Protein AF-A0A9W8H478-F1 (afdb_monomer_lite)

pLDDT: mean 77.83, std 18.6, range [33.44, 98.5]

InterPro domains:
  IPR019258 Mediator complex, subunit Med4 [PF10018] (52-197)
  IPR019258 Mediator complex, subunit Med4 [PTHR13208] (16-202)

Structure (mmCIF, N/CA/C/O backbone):
data_AF-A0A9W8H478-F1
#
_entry.id   AF-A0A9W8H478-F1
#
loop_
_atom_site.group_PDB
_atom_site.id
_atom_site.type_symbol
_atom_site.label_atom_id
_atom_site.label_alt_id
_atom_site.label_comp_id
_atom_site.label_asym_id
_atom_site.label_entity_id
_atom_site.label_seq_id
_atom_site.pdbx_PDB_ins_code
_atom_site.Cartn_x
_atom_site.Cartn_y
_atom_site.Cartn_z
_atom_site.occupancy
_atom_site.B_iso_or_equiv
_atom_site.auth_seq_id
_atom_site.auth_comp_id
_atom_site.auth_asym_id
_atom_site.auth_atom_id
_atom_site.pdbx_PDB_model_num
ATOM 1 N N . MET A 1 1 ? 2.694 8.067 -18.090 1.00 42.88 1 MET A N 1
ATOM 2 C CA . MET A 1 1 ? 3.376 9.376 -18.164 1.00 42.88 1 MET A CA 1
ATOM 3 C C . MET A 1 1 ? 4.863 9.134 -18.443 1.00 42.88 1 MET A C 1
ATOM 5 O O . MET A 1 1 ? 5.688 9.801 -17.848 1.00 42.88 1 MET A O 1
ATOM 9 N N . ASP A 1 2 ? 5.185 8.184 -19.339 1.00 47.94 2 ASP A N 1
ATOM 10 C CA . ASP A 1 2 ? 6.506 7.516 -19.402 1.00 47.94 2 ASP A CA 1
ATOM 11 C C . ASP A 1 2 ? 7.183 7.540 -20.789 1.00 47.94 2 ASP A C 1
ATOM 13 O O . ASP A 1 2 ? 8.286 7.030 -20.935 1.00 47.94 2 ASP A O 1
ATOM 17 N N . ASP A 1 3 ? 6.583 8.150 -21.816 1.00 50.81 3 ASP A N 1
ATOM 18 C CA . ASP A 1 3 ? 7.133 8.073 -23.185 1.00 50.81 3 ASP A CA 1
ATOM 19 C C . ASP A 1 3 ? 8.066 9.238 -23.570 1.00 50.81 3 ASP A C 1
ATOM 21 O O . ASP A 1 3 ? 8.630 9.245 -24.664 1.00 50.81 3 ASP A O 1
ATOM 25 N N . LEU A 1 4 ? 8.254 10.232 -22.695 1.00 48.31 4 LEU A N 1
ATOM 26 C CA . LEU A 1 4 ? 9.031 11.439 -23.022 1.00 48.31 4 LEU A CA 1
ATOM 27 C C . LEU A 1 4 ? 10.556 11.271 -22.901 1.00 48.31 4 LEU A C 1
ATOM 29 O O . LEU A 1 4 ? 11.288 12.038 -23.524 1.00 48.31 4 LEU A O 1
ATOM 33 N N . ASP A 1 5 ? 11.041 10.246 -22.197 1.00 55.09 5 ASP A N 1
ATOM 34 C CA . ASP A 1 5 ? 12.485 10.043 -21.983 1.00 55.09 5 ASP A CA 1
ATOM 35 C C . ASP A 1 5 ? 13.136 9.100 -23.010 1.00 55.09 5 ASP A C 1
ATOM 37 O O . ASP A 1 5 ? 14.362 9.058 -23.137 1.00 55.09 5 ASP A O 1
ATOM 41 N N . ALA A 1 6 ? 12.343 8.368 -23.801 1.00 55.97 6 ALA A N 1
ATOM 42 C CA . ALA A 1 6 ? 12.867 7.409 -24.776 1.00 55.97 6 ALA A CA 1
ATOM 43 C C . ALA A 1 6 ? 13.571 8.082 -25.973 1.00 55.97 6 ALA A C 1
ATOM 45 O O . ALA A 1 6 ? 14.462 7.487 -26.581 1.00 55.97 6 ALA A O 1
ATOM 46 N N . GLN A 1 7 ? 13.199 9.323 -26.307 1.00 53.25 7 GLN A N 1
ATOM 47 C CA . GLN A 1 7 ? 13.665 10.006 -27.521 1.00 53.25 7 GLN A CA 1
ATOM 48 C C . GLN A 1 7 ? 14.982 10.782 -27.349 1.00 53.25 7 GLN A C 1
ATOM 50 O O . GLN A 1 7 ? 15.596 11.134 -28.349 1.00 53.25 7 GLN A O 1
ATOM 55 N N . ASN A 1 8 ? 15.453 11.006 -26.115 1.00 60.53 8 ASN A N 1
ATOM 56 C CA . ASN A 1 8 ? 16.619 11.857 -25.822 1.00 60.53 8 ASN A CA 1
ATOM 57 C C . ASN A 1 8 ? 17.740 11.123 -25.071 1.00 60.53 8 ASN A C 1
ATOM 59 O O . ASN A 1 8 ? 18.476 11.722 -24.285 1.00 60.53 8 ASN A O 1
ATOM 63 N N . THR A 1 9 ? 17.893 9.816 -25.283 1.00 71.75 9 THR A N 1
ATOM 64 C CA . THR A 1 9 ? 19.047 9.112 -24.713 1.00 71.75 9 THR A CA 1
ATOM 65 C C . THR A 1 9 ? 20.306 9.414 -25.539 1.00 71.75 9 THR A C 1
ATOM 67 O O . THR A 1 9 ? 20.259 9.393 -26.772 1.00 71.75 9 THR A O 1
ATOM 70 N N . PRO A 1 10 ? 21.460 9.673 -24.896 1.00 79.19 10 PRO A N 1
ATOM 71 C CA . PRO A 1 10 ? 22.694 10.029 -25.601 1.00 79.19 10 PRO A CA 1
ATOM 72 C C . PRO A 1 10 ? 23.143 8.939 -26.586 1.00 79.19 10 PRO A C 1
ATOM 74 O O . PRO A 1 10 ? 23.736 9.252 -27.613 1.00 79.19 10 PRO A O 1
ATOM 77 N N . LEU A 1 11 ? 22.800 7.672 -26.317 1.00 80.62 11 LEU A N 1
ATOM 78 C CA . LEU A 1 11 ? 23.059 6.548 -27.221 1.00 80.62 11 LEU A CA 1
ATOM 79 C C . LEU A 1 11 ? 22.217 6.601 -28.503 1.00 80.62 11 LEU A C 1
ATOM 81 O O . LEU A 1 11 ? 22.730 6.261 -29.563 1.00 80.62 11 LEU A O 1
ATOM 85 N N . VAL A 1 12 ? 20.951 7.026 -28.430 1.00 82.38 12 VAL A N 1
ATOM 86 C CA . VAL A 1 12 ? 20.079 7.146 -29.612 1.00 82.38 12 VAL A CA 1
ATOM 87 C C . VAL A 1 12 ? 20.562 8.272 -30.522 1.00 82.38 12 VAL A C 1
ATOM 89 O O . VAL A 1 12 ? 20.621 8.092 -31.736 1.00 82.38 12 VAL A O 1
ATOM 92 N N . ASN A 1 13 ? 20.989 9.397 -29.946 1.00 86.00 13 ASN A N 1
ATOM 93 C CA . ASN A 1 13 ? 21.576 10.494 -30.716 1.00 86.00 13 ASN A CA 1
ATOM 94 C C . ASN A 1 13 ? 22.879 10.058 -31.401 1.00 86.00 13 ASN A C 1
ATOM 96 O O . ASN A 1 13 ? 23.021 10.244 -32.605 1.00 86.00 13 ASN A O 1
ATOM 100 N N . LEU A 1 14 ? 23.764 9.363 -30.678 1.00 86.88 14 LEU A N 1
ATOM 101 C CA . LEU A 1 14 ? 25.010 8.834 -31.243 1.00 86.88 14 LEU A CA 1
ATOM 102 C C . LEU A 1 14 ? 24.748 7.800 -32.355 1.00 86.88 14 LEU A C 1
ATOM 104 O O . LEU A 1 14 ? 25.432 7.802 -33.378 1.00 86.88 14 LEU A O 1
ATOM 108 N N . ALA A 1 15 ? 23.734 6.943 -32.193 1.00 87.44 15 ALA A N 1
ATOM 109 C CA . ALA A 1 15 ? 23.313 5.996 -33.225 1.00 87.44 15 ALA A CA 1
ATOM 110 C C . ALA A 1 15 ? 22.848 6.713 -34.500 1.00 87.44 15 ALA A C 1
ATOM 112 O O . ALA A 1 15 ? 23.252 6.344 -35.602 1.00 87.44 15 ALA A O 1
ATOM 113 N N . ASN A 1 16 ? 22.014 7.744 -34.349 1.00 89.19 16 ASN A N 1
ATOM 114 C CA . ASN A 1 16 ? 21.494 8.532 -35.464 1.00 89.19 16 ASN A CA 1
ATOM 115 C C . ASN A 1 16 ? 22.614 9.287 -36.192 1.00 89.19 16 ASN A C 1
ATOM 117 O O . ASN A 1 16 ? 22.644 9.289 -37.425 1.00 89.19 16 ASN A O 1
ATOM 121 N N . ASP A 1 17 ? 23.569 9.847 -35.448 1.00 90.88 17 ASP A N 1
ATOM 122 C CA . ASP A 1 17 ? 24.740 10.521 -36.008 1.00 90.88 17 ASP A CA 1
ATOM 123 C C . ASP A 1 17 ? 25.603 9.540 -36.815 1.00 90.88 17 ASP A C 1
ATOM 125 O O . ASP A 1 17 ? 25.870 9.791 -37.993 1.00 90.88 17 ASP A O 1
ATOM 129 N N . LEU A 1 18 ? 25.938 8.367 -36.260 1.00 89.56 18 LEU A N 1
ATOM 130 C CA . LEU A 1 18 ? 26.708 7.336 -36.972 1.00 89.56 18 LEU A CA 1
ATOM 131 C C . LEU A 1 18 ? 25.974 6.786 -38.201 1.00 89.56 18 LEU A C 1
ATOM 133 O O . LEU A 1 18 ? 26.600 6.554 -39.235 1.00 89.56 18 LEU A O 1
ATOM 137 N N . LEU A 1 19 ? 24.654 6.598 -38.129 1.00 91.00 19 LEU A N 1
ATOM 138 C CA . LEU A 1 19 ? 23.843 6.185 -39.279 1.00 91.00 19 LEU A CA 1
ATOM 139 C C . LEU A 1 19 ? 23.835 7.254 -40.376 1.00 91.00 19 LEU A C 1
ATOM 141 O O . LEU A 1 19 ? 23.862 6.927 -41.567 1.00 91.00 19 LEU A O 1
ATOM 145 N N . SER A 1 20 ? 23.821 8.533 -39.999 1.00 92.06 20 SER A N 1
ATOM 146 C CA . SER A 1 20 ? 23.921 9.638 -40.952 1.00 92.06 20 SER A CA 1
ATOM 147 C C . SER A 1 20 ? 25.302 9.677 -41.621 1.00 92.06 20 SER A C 1
ATOM 149 O O . SER A 1 20 ? 25.393 9.785 -42.846 1.00 92.06 20 SER A O 1
ATOM 151 N N . GLU A 1 21 ? 26.380 9.480 -40.854 1.00 90.75 21 GLU A N 1
ATOM 152 C CA . GLU A 1 21 ? 27.754 9.421 -41.359 1.00 90.75 21 GLU A CA 1
ATOM 153 C C . GLU A 1 21 ? 27.996 8.206 -42.260 1.00 90.75 21 GLU A C 1
ATOM 155 O O . GLU A 1 21 ? 28.675 8.319 -43.289 1.00 90.75 21 GLU A O 1
ATOM 160 N N . TYR A 1 22 ? 27.411 7.059 -41.911 1.00 91.69 22 TYR A N 1
ATOM 161 C CA . TYR A 1 22 ? 27.432 5.844 -42.720 1.00 91.69 22 TYR A CA 1
ATOM 162 C C . TYR A 1 22 ? 26.740 6.072 -44.065 1.00 91.69 22 TYR A C 1
ATOM 164 O O . TYR A 1 22 ? 27.340 5.837 -45.115 1.00 91.69 22 TYR A O 1
ATOM 172 N N . ASN A 1 23 ? 25.524 6.625 -44.055 1.00 91.81 23 ASN A N 1
ATOM 173 C CA . ASN A 1 23 ? 24.782 6.951 -45.274 1.00 91.81 23 ASN A CA 1
ATOM 174 C C . ASN A 1 23 ? 25.517 7.972 -46.153 1.00 91.81 23 ASN A C 1
ATOM 176 O O . ASN A 1 23 ? 25.565 7.816 -47.374 1.00 91.81 23 ASN A O 1
ATOM 180 N N . ASN A 1 24 ? 26.128 8.995 -45.553 1.00 91.06 24 ASN A N 1
ATOM 181 C CA . ASN A 1 24 ? 26.914 9.988 -46.285 1.00 91.06 24 ASN A CA 1
ATOM 182 C C . ASN A 1 24 ? 28.177 9.369 -46.905 1.00 91.06 24 ASN A C 1
ATOM 184 O O . ASN A 1 24 ? 28.506 9.661 -48.055 1.00 91.06 24 ASN A O 1
ATOM 188 N N . SER A 1 25 ? 28.852 8.471 -46.182 1.00 88.94 25 SER A N 1
ATOM 189 C CA . SER A 1 25 ? 30.032 7.753 -46.683 1.00 88.94 25 SER A CA 1
ATOM 190 C C . SER A 1 25 ? 29.671 6.767 -47.801 1.00 88.94 25 SER A C 1
ATOM 192 O O . SER A 1 25 ? 30.402 6.663 -48.784 1.00 88.94 25 SER A O 1
ATOM 194 N N . LEU A 1 26 ? 28.513 6.107 -47.708 1.00 88.94 26 LEU A N 1
ATOM 195 C CA . LEU A 1 26 ? 27.986 5.217 -48.745 1.00 88.94 26 LEU A CA 1
ATOM 196 C C . LEU A 1 26 ? 27.615 6.002 -50.011 1.00 88.94 26 LEU A C 1
ATOM 198 O O . LEU A 1 26 ? 28.036 5.634 -51.106 1.00 88.94 26 LEU A O 1
ATOM 202 N N . ARG A 1 27 ? 26.910 7.134 -49.872 1.00 89.88 27 ARG A N 1
ATOM 203 C CA . ARG A 1 27 ? 26.608 8.043 -50.994 1.00 89.88 27 ARG A CA 1
ATOM 204 C C . ARG A 1 27 ? 27.875 8.567 -51.667 1.00 89.88 27 ARG A C 1
ATOM 206 O O . ARG A 1 27 ? 27.923 8.635 -52.890 1.00 89.88 27 ARG A O 1
ATOM 213 N N . SER A 1 28 ? 28.903 8.900 -50.884 1.00 87.56 28 SER A N 1
ATOM 214 C CA . SER A 1 28 ? 30.204 9.320 -51.413 1.00 87.56 28 SER A CA 1
ATOM 215 C C . SER A 1 28 ? 30.891 8.200 -52.197 1.00 87.56 28 SER A C 1
ATOM 217 O O . SER A 1 28 ? 31.387 8.453 -53.291 1.00 87.56 28 SER A O 1
ATOM 219 N N . LEU A 1 29 ? 30.872 6.960 -51.697 1.00 86.88 29 LEU A N 1
ATOM 220 C CA . LEU A 1 29 ? 31.439 5.809 -52.403 1.00 86.88 29 LEU A CA 1
ATOM 221 C C . LEU A 1 29 ? 30.690 5.500 -53.707 1.00 86.88 29 LEU A C 1
ATOM 223 O O . LEU A 1 29 ? 31.336 5.260 -54.724 1.00 86.88 29 LEU A O 1
ATOM 227 N N . LEU A 1 30 ? 29.354 5.541 -53.699 1.00 87.06 30 LEU A N 1
ATOM 228 C CA . LEU A 1 30 ? 28.547 5.359 -54.910 1.00 87.06 30 LEU A CA 1
ATOM 229 C C . LEU A 1 30 ? 28.813 6.470 -55.934 1.00 87.06 30 LEU A C 1
ATOM 231 O O . LEU A 1 30 ? 29.053 6.171 -57.098 1.00 87.06 30 LEU A O 1
ATOM 235 N N . GLY A 1 31 ? 28.901 7.729 -55.495 1.00 86.56 31 GLY A N 1
ATOM 236 C CA . GLY A 1 31 ? 29.270 8.842 -56.374 1.00 86.56 31 GLY A CA 1
ATOM 237 C C . GLY A 1 31 ? 30.667 8.690 -56.991 1.00 86.56 31 GLY A C 1
ATOM 238 O O . GLY A 1 31 ? 30.861 9.026 -58.154 1.00 86.56 31 GLY A O 1
ATOM 239 N N . LEU A 1 32 ? 31.632 8.131 -56.248 1.00 83.50 32 LEU A N 1
ATOM 240 C CA . LEU A 1 32 ? 32.975 7.811 -56.759 1.00 83.50 32 LEU A CA 1
ATOM 241 C C . LEU A 1 32 ? 32.985 6.615 -57.730 1.00 83.50 32 LEU A C 1
ATOM 243 O O . LEU A 1 32 ? 33.905 6.495 -58.543 1.00 83.50 32 LEU A O 1
ATOM 247 N N . LEU A 1 33 ? 32.005 5.711 -57.637 1.00 80.69 33 LEU A N 1
ATOM 248 C CA . LEU A 1 33 ? 31.827 4.603 -58.578 1.00 80.69 33 LEU A CA 1
ATOM 249 C C . LEU A 1 33 ? 31.169 5.066 -59.882 1.00 80.69 33 LEU A C 1
ATOM 251 O O . LEU A 1 33 ? 31.607 4.623 -60.936 1.00 80.69 33 LEU A O 1
ATOM 255 N N . ASP A 1 34 ? 30.211 5.994 -59.823 1.00 81.25 34 ASP A N 1
ATOM 256 C CA . ASP A 1 34 ? 29.537 6.542 -61.010 1.00 81.25 34 ASP A CA 1
ATOM 257 C C . ASP A 1 34 ? 30.456 7.440 -61.864 1.00 81.25 34 ASP A C 1
ATOM 259 O O . ASP A 1 34 ? 30.224 7.626 -63.059 1.00 81.25 34 ASP A O 1
ATOM 263 N N . THR A 1 35 ? 31.546 7.972 -61.296 1.00 71.31 35 THR A N 1
ATOM 264 C CA . THR A 1 35 ? 32.575 8.729 -62.033 1.00 71.31 35 THR A CA 1
ATOM 265 C C . THR A 1 35 ? 33.526 7.827 -62.843 1.00 71.31 35 THR A C 1
ATOM 267 O O . THR A 1 35 ? 34.749 7.906 -62.722 1.00 71.31 35 THR A O 1
ATOM 270 N N . GLU A 1 36 ? 32.995 6.954 -63.698 1.00 55.66 36 GLU A N 1
ATOM 271 C CA . GLU A 1 36 ? 33.773 6.214 -64.701 1.00 55.66 36 GLU A CA 1
ATOM 272 C C . GLU A 1 36 ? 34.012 7.096 -65.934 1.00 55.66 36 GLU A C 1
ATOM 274 O O . GLU A 1 36 ? 33.204 7.117 -66.858 1.00 55.66 36 GLU A O 1
ATOM 279 N N . GLY A 1 37 ? 35.106 7.870 -65.986 1.00 55.81 37 GLY A N 1
ATOM 280 C CA . GLY A 1 37 ? 35.263 8.732 -67.166 1.00 55.81 37 GLY A CA 1
ATOM 281 C C . GLY A 1 37 ? 36.578 9.433 -67.465 1.00 55.81 37 GLY A C 1
ATOM 282 O O . GLY A 1 37 ? 36.642 10.073 -68.510 1.00 55.81 37 GLY A O 1
ATOM 283 N N . ASN A 1 38 ? 37.635 9.346 -66.649 1.00 55.31 38 ASN A N 1
ATOM 284 C CA . ASN A 1 38 ? 38.885 10.031 -67.003 1.00 55.31 38 ASN A CA 1
ATOM 285 C C . ASN A 1 38 ? 40.135 9.186 -66.715 1.00 55.31 38 ASN A C 1
ATOM 287 O O . ASN A 1 38 ? 40.507 8.935 -65.573 1.00 55.31 38 ASN A O 1
ATOM 291 N N . ARG A 1 39 ? 40.796 8.718 -67.782 1.00 53.62 39 ARG A N 1
ATOM 292 C CA . ARG A 1 39 ? 41.921 7.760 -67.721 1.00 53.62 39 ARG A CA 1
ATOM 293 C C 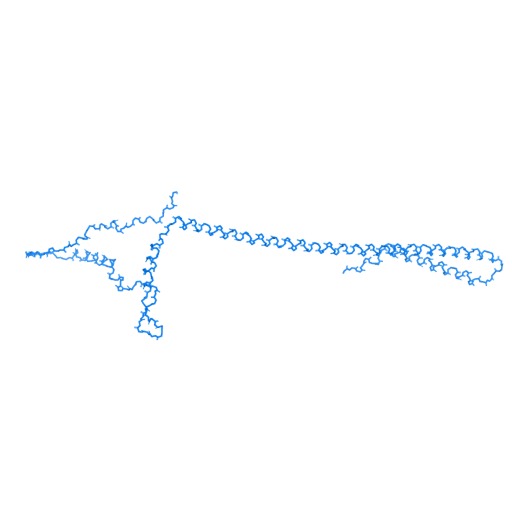. ARG A 1 39 ? 43.188 8.323 -67.058 1.00 53.62 39 ARG A C 1
ATOM 295 O O . ARG A 1 39 ? 44.020 7.538 -66.620 1.00 53.62 39 ARG A O 1
ATOM 302 N N . ASN A 1 40 ? 43.297 9.646 -66.912 1.00 58.38 40 ASN A N 1
ATOM 303 C CA . ASN A 1 40 ? 44.435 10.305 -66.257 1.00 58.38 40 ASN A CA 1
ATOM 304 C C . ASN A 1 40 ? 44.298 10.411 -64.725 1.00 58.38 40 ASN A C 1
ATOM 306 O O . ASN A 1 40 ? 45.287 10.678 -64.057 1.00 58.38 40 ASN A O 1
ATOM 310 N N . THR A 1 41 ? 43.111 10.156 -64.161 1.00 62.28 41 THR A N 1
ATOM 311 C CA . THR A 1 41 ? 42.842 10.185 -62.707 1.00 62.28 41 THR A CA 1
ATOM 312 C C . THR A 1 41 ? 42.462 8.807 -62.152 1.00 62.28 41 THR A C 1
ATOM 314 O O . THR A 1 41 ? 42.065 8.676 -60.997 1.00 62.28 41 THR A O 1
ATOM 317 N N . ALA A 1 42 ? 42.597 7.744 -62.954 1.00 6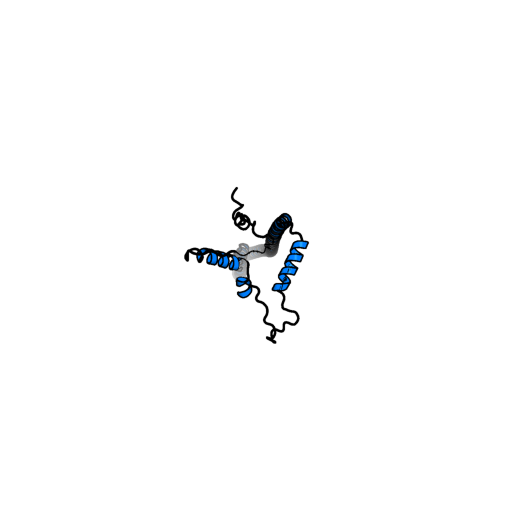5.38 42 ALA A N 1
ATOM 318 C CA . ALA A 1 42 ? 42.145 6.395 -62.606 1.00 65.38 42 ALA A CA 1
ATOM 319 C C . ALA A 1 42 ? 42.852 5.804 -61.369 1.00 65.38 42 ALA A C 1
ATOM 321 O O . ALA A 1 42 ? 42.224 5.093 -60.582 1.00 65.38 42 ALA A O 1
ATOM 322 N N . ALA A 1 43 ? 44.138 6.118 -61.168 1.00 71.88 43 ALA A N 1
ATOM 323 C CA . ALA A 1 43 ? 44.897 5.679 -59.995 1.00 71.88 43 ALA A CA 1
ATOM 324 C C . ALA A 1 43 ? 44.432 6.386 -58.706 1.00 71.88 43 ALA A C 1
ATOM 326 O O . ALA A 1 43 ? 44.221 5.729 -57.687 1.00 71.88 43 ALA A O 1
ATOM 327 N N . GLU A 1 44 ? 44.189 7.699 -58.767 1.00 76.62 44 GLU A N 1
ATOM 328 C CA . GLU A 1 44 ? 43.665 8.498 -57.649 1.00 76.62 44 GLU A CA 1
ATOM 329 C C . GLU A 1 44 ? 42.215 8.119 -57.315 1.00 76.62 44 GLU A C 1
ATOM 331 O O . GLU A 1 44 ? 41.878 7.902 -56.154 1.00 76.62 44 GLU A O 1
ATOM 336 N N . ALA A 1 45 ? 41.368 7.914 -58.328 1.00 74.56 45 ALA A N 1
ATOM 337 C CA . ALA A 1 45 ? 40.002 7.426 -58.150 1.00 74.56 45 ALA A CA 1
ATOM 338 C C . ALA A 1 45 ? 39.968 6.014 -57.537 1.00 74.56 45 ALA A C 1
ATOM 340 O O . ALA A 1 45 ? 39.100 5.697 -56.725 1.00 74.56 45 ALA A O 1
ATOM 341 N N . SER A 1 46 ? 40.924 5.146 -57.883 1.00 80.44 46 SER A N 1
ATOM 342 C CA . SER A 1 46 ? 41.070 3.840 -57.231 1.00 80.44 46 SER A CA 1
ATOM 343 C C . SER A 1 46 ? 41.490 3.970 -55.765 1.00 80.44 46 SER A C 1
ATOM 345 O O . SER A 1 46 ? 40.950 3.256 -54.922 1.00 80.44 46 SER A O 1
ATOM 347 N N . HIS A 1 47 ? 42.419 4.874 -55.445 1.00 82.94 47 HIS A N 1
ATOM 348 C CA . HIS A 1 47 ? 42.856 5.115 -54.070 1.00 82.94 47 HIS A CA 1
ATOM 349 C C . HIS A 1 47 ? 41.712 5.653 -53.197 1.00 82.94 47 HIS A C 1
ATOM 351 O O . HIS A 1 47 ? 41.433 5.090 -52.139 1.00 82.94 47 HIS A O 1
ATOM 357 N N . ASN A 1 48 ? 40.968 6.643 -53.698 1.00 83.94 48 ASN A N 1
ATOM 358 C CA . ASN A 1 48 ? 39.830 7.250 -53.002 1.00 83.94 48 ASN A CA 1
ATOM 359 C C . ASN A 1 48 ? 38.690 6.247 -52.761 1.00 83.94 48 ASN A C 1
ATOM 361 O O . ASN A 1 48 ? 38.064 6.259 -51.703 1.00 83.94 48 ASN A O 1
ATOM 365 N N . ARG A 1 49 ? 38.444 5.321 -53.701 1.00 83.44 49 ARG A N 1
ATOM 366 C CA . ARG A 1 49 ? 37.468 4.228 -53.516 1.00 83.44 49 ARG A CA 1
ATOM 367 C C . ARG A 1 49 ? 37.886 3.253 -52.414 1.00 83.44 49 ARG A C 1
ATOM 369 O O . ARG A 1 49 ? 37.045 2.830 -51.624 1.00 83.44 49 ARG A O 1
ATOM 376 N N . ILE A 1 50 ? 39.175 2.915 -52.339 1.00 86.62 50 ILE A N 1
ATOM 377 C CA . ILE A 1 50 ? 39.726 2.046 -51.286 1.00 86.62 50 ILE A CA 1
ATOM 378 C C . ILE A 1 50 ? 39.687 2.745 -49.919 1.00 86.62 50 ILE A C 1
ATOM 380 O O . ILE A 1 50 ? 39.456 2.104 -48.896 1.00 86.62 50 ILE A O 1
ATOM 384 N N . GLU A 1 51 ? 39.908 4.056 -49.870 1.00 88.25 51 GLU A N 1
ATOM 385 C CA . GLU A 1 51 ? 39.805 4.826 -48.630 1.00 88.25 51 GLU A CA 1
ATOM 386 C C . GLU A 1 51 ? 38.353 4.931 -48.143 1.00 88.25 51 GLU A C 1
ATOM 388 O O . GLU A 1 51 ? 38.071 4.656 -46.972 1.00 88.25 51 GLU A O 1
ATOM 393 N N . ALA A 1 52 ? 37.416 5.235 -49.047 1.00 85.25 52 ALA A N 1
ATOM 394 C CA . ALA A 1 52 ? 35.990 5.285 -48.740 1.00 85.25 52 ALA A CA 1
ATOM 395 C C . ALA A 1 52 ? 35.462 3.923 -48.253 1.00 85.25 52 ALA A C 1
ATOM 397 O O . ALA A 1 52 ? 34.722 3.870 -47.271 1.00 85.25 52 ALA A O 1
ATOM 398 N N . SER A 1 53 ? 35.894 2.811 -48.861 1.00 86.88 53 SER A N 1
ATOM 399 C CA . SER A 1 53 ? 35.498 1.471 -48.411 1.00 86.88 53 SER A CA 1
ATOM 400 C C . SER A 1 53 ? 36.060 1.134 -47.027 1.00 86.88 53 SER A C 1
ATOM 402 O O . SER A 1 53 ? 35.321 0.653 -46.170 1.00 86.88 53 SER A O 1
ATOM 404 N N . LYS A 1 54 ? 37.325 1.477 -46.743 1.00 91.31 54 LYS A N 1
ATOM 405 C CA . LYS A 1 54 ? 37.910 1.337 -45.397 1.00 91.31 54 LYS A CA 1
ATOM 406 C C . LYS A 1 54 ? 37.165 2.165 -44.350 1.00 91.31 54 LYS A C 1
ATOM 408 O O . LYS A 1 54 ? 37.020 1.712 -43.216 1.00 91.31 54 LYS A O 1
ATOM 413 N N . LYS A 1 55 ? 36.696 3.366 -44.704 1.00 91.25 55 LYS A N 1
ATOM 414 C CA . LYS A 1 55 ? 35.889 4.209 -43.810 1.00 91.25 55 LYS A CA 1
ATOM 415 C C . LYS A 1 55 ? 34.542 3.556 -43.487 1.00 91.25 55 LYS A C 1
ATOM 417 O O . LYS A 1 55 ? 34.149 3.555 -42.326 1.00 91.25 55 LYS A O 1
ATOM 422 N N . ILE A 1 56 ? 33.880 2.956 -44.477 1.00 91.56 56 ILE A N 1
ATOM 423 C CA . ILE A 1 56 ? 32.612 2.236 -44.282 1.00 91.56 56 ILE A CA 1
ATOM 424 C C . ILE A 1 56 ? 32.800 1.020 -43.371 1.00 91.56 56 ILE A C 1
ATOM 426 O O . ILE A 1 56 ? 32.004 0.846 -42.456 1.00 91.56 56 ILE A O 1
ATOM 430 N N . VAL A 1 57 ? 33.866 0.231 -43.552 1.00 94.06 57 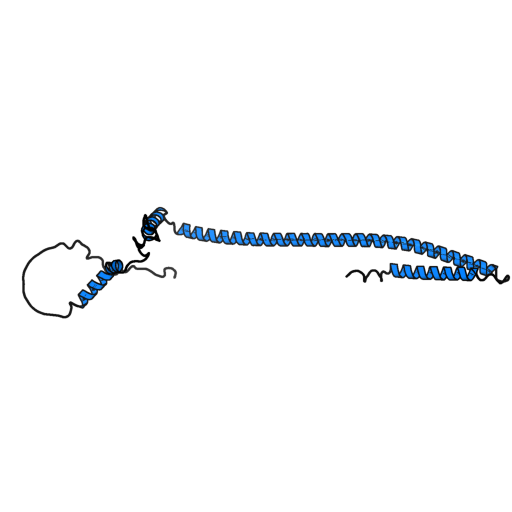VAL A N 1
ATOM 431 C CA . VAL A 1 57 ? 34.149 -0.923 -42.674 1.00 94.06 57 VAL A CA 1
ATOM 432 C C . VAL A 1 57 ? 34.336 -0.478 -41.221 1.00 94.06 57 VAL A C 1
ATOM 434 O O . VAL A 1 57 ? 33.739 -1.057 -40.322 1.00 94.06 57 VAL A O 1
ATOM 437 N N . LYS A 1 58 ? 35.091 0.602 -40.979 1.00 93.25 58 LYS A N 1
ATOM 438 C CA . LYS A 1 58 ? 35.265 1.149 -39.621 1.00 93.25 58 LYS A CA 1
ATOM 439 C C . LYS A 1 58 ? 33.956 1.660 -39.014 1.00 93.25 58 LYS A C 1
ATOM 441 O O . LYS A 1 58 ? 33.730 1.499 -37.818 1.00 93.25 58 LYS A O 1
ATOM 446 N N . LEU A 1 59 ? 33.110 2.309 -39.816 1.00 92.12 59 LEU A N 1
ATOM 447 C CA . LEU A 1 59 ? 31.796 2.768 -39.359 1.00 92.12 59 LEU A CA 1
ATOM 448 C C . LEU A 1 59 ? 30.874 1.587 -39.036 1.00 92.12 59 LEU A C 1
ATOM 450 O O . LEU A 1 59 ? 30.160 1.648 -38.040 1.00 92.12 59 LEU A O 1
ATOM 454 N N . ASP A 1 60 ? 30.931 0.507 -39.816 1.00 92.44 60 ASP A N 1
ATOM 455 C CA . ASP A 1 60 ? 30.179 -0.721 -39.549 1.00 92.44 60 ASP A CA 1
ATOM 456 C C . ASP A 1 60 ? 30.626 -1.394 -38.242 1.00 92.44 60 ASP A C 1
ATOM 458 O O . ASP A 1 60 ? 29.797 -1.693 -37.386 1.00 92.44 60 ASP A O 1
ATOM 462 N N . GLU A 1 61 ? 31.938 -1.529 -38.017 1.00 94.06 61 GLU A N 1
ATOM 463 C CA . GLU A 1 61 ? 32.490 -2.039 -36.751 1.00 94.06 61 GLU A CA 1
ATOM 464 C C . GLU A 1 61 ? 32.016 -1.212 -35.541 1.00 94.06 61 GLU A C 1
ATOM 466 O O . GLU A 1 61 ? 31.659 -1.760 -34.491 1.00 94.06 61 GLU A O 1
ATOM 471 N N . ASN A 1 62 ? 31.967 0.114 -35.689 1.00 92.06 62 ASN A N 1
ATOM 472 C CA . ASN A 1 62 ? 31.475 1.011 -34.646 1.00 92.06 62 ASN A CA 1
ATOM 473 C C . ASN A 1 62 ? 29.962 0.868 -34.417 1.00 92.06 62 ASN A C 1
ATOM 475 O O . ASN A 1 62 ? 29.529 0.851 -33.264 1.00 92.06 62 ASN A O 1
ATOM 479 N N . LEU A 1 63 ? 29.164 0.721 -35.480 1.00 90.62 63 LEU A N 1
ATOM 480 C CA . LEU A 1 63 ? 27.722 0.475 -35.378 1.00 90.62 63 LEU A CA 1
ATOM 481 C C . LEU A 1 63 ? 27.428 -0.859 -34.686 1.00 90.62 63 LEU A C 1
ATOM 483 O O . LEU A 1 63 ? 26.555 -0.918 -33.821 1.00 90.62 63 LEU A O 1
ATOM 487 N N . GLN A 1 64 ? 28.184 -1.913 -34.999 1.00 92.12 64 GLN A N 1
ATOM 488 C CA . GLN A 1 64 ? 28.053 -3.212 -34.336 1.00 92.12 64 GLN A CA 1
ATOM 489 C C . GLN A 1 64 ? 28.377 -3.126 -32.839 1.00 92.12 64 GLN A C 1
ATOM 491 O O . GLN A 1 64 ? 27.646 -3.680 -32.013 1.00 92.12 64 GLN A O 1
ATOM 496 N N . ARG A 1 65 ? 29.438 -2.394 -32.463 1.00 93.00 65 ARG A N 1
ATOM 497 C CA . ARG A 1 65 ? 29.771 -2.155 -31.049 1.00 93.00 65 ARG A CA 1
ATOM 498 C C . ARG A 1 65 ? 28.650 -1.403 -30.335 1.00 93.00 65 ARG A C 1
ATOM 500 O O . ARG A 1 65 ? 28.208 -1.839 -29.273 1.00 93.00 65 ARG A O 1
ATOM 507 N N . LEU A 1 66 ? 28.167 -0.318 -30.935 1.00 91.00 66 LEU A N 1
ATOM 508 C CA . LEU A 1 66 ? 27.104 0.503 -30.364 1.00 91.00 66 LEU A CA 1
ATOM 509 C C . LEU A 1 66 ? 25.790 -0.272 -30.222 1.00 91.00 66 LEU A C 1
ATOM 511 O O . LEU A 1 66 ? 25.111 -0.157 -29.205 1.00 91.00 66 LEU A O 1
ATOM 515 N N . TYR A 1 67 ? 25.452 -1.119 -31.193 1.00 91.56 67 TYR A N 1
ATOM 516 C CA . TYR A 1 67 ? 24.305 -2.014 -31.085 1.00 91.56 67 TYR A CA 1
ATOM 517 C C . TYR A 1 67 ? 24.421 -2.936 -29.861 1.00 91.56 67 TYR A C 1
ATOM 519 O O . TYR A 1 67 ? 23.471 -3.063 -29.087 1.00 91.56 67 TYR A O 1
ATOM 527 N N . GLY A 1 68 ? 25.602 -3.521 -29.630 1.00 93.00 68 GLY A N 1
ATOM 528 C CA . GLY A 1 68 ? 25.869 -4.320 -28.433 1.00 93.00 68 GLY A CA 1
ATOM 529 C C . GLY A 1 68 ? 25.659 -3.536 -27.132 1.00 93.00 68 GLY A C 1
ATOM 530 O O . GLY A 1 68 ? 25.060 -4.053 -26.187 1.00 93.00 68 GLY A O 1
ATOM 531 N N . GLU A 1 69 ? 26.094 -2.277 -27.087 1.00 92.06 69 GLU A N 1
ATOM 532 C CA . GLU A 1 69 ? 25.890 -1.390 -25.935 1.00 92.06 69 GLU A CA 1
ATOM 533 C C . GLU A 1 69 ? 24.413 -1.036 -25.717 1.00 92.06 69 GLU A C 1
ATOM 535 O O . GLU A 1 69 ? 23.946 -1.070 -24.576 1.00 92.06 69 GLU A O 1
ATOM 540 N N . ILE A 1 70 ? 23.653 -0.771 -26.786 1.00 90.12 70 ILE A N 1
ATOM 541 C CA . ILE A 1 70 ? 22.204 -0.523 -26.715 1.00 90.12 70 ILE A CA 1
ATOM 542 C C . ILE A 1 70 ? 21.489 -1.728 -26.105 1.00 90.12 70 ILE A C 1
ATOM 544 O O . ILE A 1 70 ? 20.694 -1.562 -25.181 1.00 90.12 70 ILE A O 1
ATOM 548 N N . VAL A 1 71 ? 21.794 -2.943 -26.569 1.00 91.94 71 VAL A N 1
ATOM 549 C CA . VAL A 1 71 ? 21.179 -4.172 -26.043 1.00 91.94 71 VAL A CA 1
ATOM 550 C C . VAL A 1 71 ? 21.479 -4.339 -24.551 1.00 91.94 71 VAL A C 1
ATOM 552 O O . VAL A 1 71 ? 20.588 -4.665 -23.763 1.00 91.94 71 VAL A O 1
ATOM 555 N N . GLN A 1 72 ? 22.716 -4.065 -24.125 1.00 93.12 72 GLN A N 1
ATOM 556 C CA . GLN A 1 72 ? 23.066 -4.092 -22.703 1.00 93.12 72 GLN A CA 1
ATOM 557 C C . GLN A 1 72 ? 22.318 -3.025 -21.897 1.00 93.12 72 GLN A C 1
ATOM 559 O O . GLN A 1 72 ? 21.875 -3.304 -20.782 1.00 93.12 72 GLN A O 1
ATOM 564 N N . HIS A 1 73 ? 22.171 -1.816 -22.441 1.00 91.50 73 HIS A N 1
ATOM 565 C CA . HIS A 1 73 ? 21.420 -0.742 -21.798 1.00 91.50 73 HIS A CA 1
ATOM 566 C C . HIS A 1 73 ? 19.942 -1.094 -21.641 1.00 91.50 73 HIS A C 1
ATOM 568 O O . HIS A 1 73 ? 19.407 -0.926 -20.548 1.00 91.50 73 HIS A O 1
ATOM 574 N N . GLN A 1 74 ? 19.309 -1.642 -22.678 1.00 90.88 74 GLN A N 1
ATOM 575 C CA . GLN A 1 74 ? 17.917 -2.094 -22.627 1.00 90.88 74 GLN A CA 1
ATOM 576 C C . GLN A 1 74 ? 17.723 -3.186 -21.574 1.00 90.88 74 GLN A C 1
ATOM 578 O O . GLN A 1 74 ? 16.796 -3.117 -20.769 1.00 90.88 74 GLN A O 1
ATOM 583 N N . ARG A 1 75 ? 18.644 -4.155 -21.509 1.00 95.31 75 ARG A N 1
ATOM 584 C CA . ARG A 1 75 ? 18.615 -5.194 -20.475 1.00 95.31 75 ARG A CA 1
ATOM 585 C C . ARG A 1 75 ? 18.716 -4.603 -19.067 1.00 95.31 75 ARG A C 1
ATOM 587 O O . ARG A 1 75 ? 17.910 -4.944 -18.209 1.00 95.31 75 ARG A O 1
ATOM 594 N N . ARG A 1 76 ? 19.668 -3.693 -18.831 1.00 93.44 76 ARG A N 1
ATOM 595 C CA . ARG A 1 76 ? 19.808 -3.022 -17.527 1.00 93.44 76 ARG A CA 1
ATOM 596 C C . ARG A 1 76 ? 18.582 -2.181 -17.180 1.00 93.44 76 ARG A C 1
ATOM 598 O O . ARG A 1 76 ? 18.182 -2.157 -16.024 1.00 93.44 76 ARG A O 1
ATOM 605 N N . GLN A 1 77 ? 17.980 -1.495 -18.150 1.00 91.62 77 GLN A N 1
ATOM 606 C CA . GLN A 1 77 ? 16.756 -0.720 -17.929 1.00 91.62 77 GLN A CA 1
ATOM 607 C C . GLN A 1 77 ? 15.594 -1.615 -17.502 1.00 91.62 77 GLN A C 1
ATOM 609 O O . GLN A 1 77 ? 14.870 -1.267 -16.572 1.00 91.62 77 GLN A O 1
ATOM 614 N N . GLU A 1 78 ? 15.455 -2.788 -18.115 1.00 95.19 78 GLU A N 1
ATOM 615 C CA . GLU A 1 78 ? 14.450 -3.766 -17.709 1.00 95.19 78 GLU A CA 1
ATOM 616 C C . GLU A 1 78 ? 14.707 -4.290 -16.285 1.00 95.19 78 GLU A C 1
ATOM 618 O O . GLU A 1 78 ? 13.787 -4.341 -15.471 1.00 95.19 78 GLU A O 1
ATOM 623 N N . GLU A 1 79 ? 15.961 -4.587 -15.934 1.00 97.19 79 GLU A N 1
ATOM 624 C CA . GLU A 1 79 ? 16.350 -4.983 -14.570 1.00 97.19 79 GLU A CA 1
ATOM 625 C C . GLU A 1 79 ? 16.061 -3.871 -13.536 1.00 97.19 79 GLU A C 1
ATOM 627 O O . GLU A 1 79 ? 15.533 -4.137 -12.448 1.00 97.19 79 GLU A O 1
ATOM 632 N N . ILE A 1 80 ? 16.342 -2.607 -13.877 1.00 95.75 80 ILE A N 1
ATOM 633 C CA . ILE A 1 80 ? 16.012 -1.440 -13.042 1.00 95.75 80 ILE A CA 1
ATOM 634 C C . ILE A 1 80 ? 14.498 -1.346 -12.850 1.00 95.75 80 ILE A C 1
ATOM 636 O O . ILE A 1 80 ? 14.033 -1.215 -11.716 1.00 95.75 80 ILE A O 1
ATOM 640 N N . ARG A 1 81 ? 13.724 -1.460 -13.932 1.00 95.94 81 ARG A N 1
ATOM 641 C CA . ARG A 1 81 ? 12.259 -1.397 -13.899 1.00 95.94 81 ARG A CA 1
ATOM 642 C C . ARG A 1 81 ? 11.675 -2.493 -13.008 1.00 95.94 81 ARG A C 1
ATOM 644 O O . ARG A 1 81 ? 10.812 -2.217 -12.176 1.00 95.94 81 ARG A O 1
ATOM 651 N N . GLN A 1 82 ? 12.171 -3.723 -13.124 1.00 97.06 82 GLN A N 1
ATOM 652 C CA . GLN A 1 82 ? 11.752 -4.839 -12.269 1.00 97.06 82 GLN A CA 1
ATOM 653 C C . GLN A 1 82 ? 12.066 -4.574 -10.793 1.00 97.06 82 GLN A C 1
ATOM 655 O O . GLN A 1 82 ? 11.210 -4.765 -9.928 1.00 97.06 82 GLN A O 1
ATOM 660 N N . THR A 1 83 ? 13.260 -4.059 -10.500 1.00 97.44 83 THR A N 1
ATOM 661 C CA . THR A 1 83 ? 13.668 -3.715 -9.130 1.00 97.44 83 THR A CA 1
ATOM 662 C C . THR A 1 83 ? 12.797 -2.601 -8.541 1.00 97.44 83 THR A C 1
ATOM 664 O O . THR A 1 83 ? 12.403 -2.666 -7.375 1.00 97.44 83 THR A O 1
ATOM 667 N N . GLN A 1 84 ? 12.438 -1.594 -9.341 1.00 96.81 84 GLN A N 1
ATOM 668 C CA . GLN A 1 84 ? 11.529 -0.521 -8.929 1.00 96.81 84 GLN A CA 1
ATOM 669 C C . GLN A 1 84 ? 10.128 -1.053 -8.609 1.00 96.81 84 GLN A C 1
ATOM 671 O O . GLN A 1 84 ? 9.557 -0.682 -7.582 1.00 96.81 84 GLN A O 1
ATOM 676 N N . LEU A 1 85 ? 9.594 -1.959 -9.432 1.00 96.88 85 LEU A N 1
ATOM 677 C CA . LEU A 1 85 ? 8.299 -2.593 -9.175 1.00 96.88 85 LEU A CA 1
ATOM 678 C C . LEU A 1 85 ? 8.304 -3.394 -7.869 1.00 96.88 85 LEU A C 1
ATOM 680 O O . LEU A 1 85 ? 7.403 -3.219 -7.047 1.00 96.88 85 LEU A O 1
ATOM 684 N N . LEU A 1 86 ? 9.346 -4.196 -7.634 1.00 97.62 86 LEU A N 1
ATOM 685 C CA . LEU A 1 86 ? 9.515 -4.941 -6.382 1.00 97.62 86 LEU A CA 1
ATOM 686 C C . LEU A 1 86 ? 9.639 -4.009 -5.168 1.00 97.62 86 LEU A C 1
ATOM 688 O O . LEU A 1 86 ? 9.073 -4.281 -4.109 1.00 97.62 86 LEU A O 1
ATOM 692 N N . SER A 1 87 ? 10.340 -2.883 -5.315 1.00 97.62 87 SER A N 1
ATOM 693 C CA . SER A 1 87 ? 10.453 -1.867 -4.263 1.00 97.62 87 SER A CA 1
ATOM 694 C C . SER A 1 87 ? 9.090 -1.256 -3.915 1.00 97.62 87 SER A C 1
ATOM 696 O O . SER A 1 87 ? 8.734 -1.155 -2.738 1.00 97.62 87 SER A O 1
ATOM 698 N N . ILE A 1 88 ? 8.282 -0.923 -4.927 1.00 97.50 88 ILE A N 1
ATOM 699 C CA . ILE A 1 88 ? 6.916 -0.411 -4.743 1.00 97.50 88 ILE A CA 1
ATOM 700 C C . ILE A 1 88 ? 6.032 -1.453 -4.048 1.00 97.50 88 ILE A C 1
ATOM 702 O O . ILE A 1 88 ? 5.280 -1.113 -3.132 1.00 97.50 88 ILE A O 1
ATOM 706 N N . GLU A 1 89 ? 6.111 -2.719 -4.456 1.00 97.69 89 GLU A N 1
ATOM 707 C CA . GLU A 1 89 ? 5.343 -3.806 -3.847 1.00 97.69 89 GLU A CA 1
ATOM 708 C C . GLU A 1 89 ? 5.729 -4.025 -2.377 1.00 97.69 89 GLU A C 1
ATOM 710 O O . GLU A 1 89 ? 4.858 -4.063 -1.503 1.00 97.69 89 GLU A O 1
ATOM 715 N N . SER A 1 90 ? 7.030 -4.053 -2.082 1.00 97.12 90 SER A N 1
ATOM 716 C CA . SER A 1 90 ? 7.556 -4.103 -0.714 1.00 97.12 90 SER A CA 1
ATOM 717 C C . SER A 1 90 ? 7.077 -2.910 0.120 1.00 97.12 90 SER A C 1
ATOM 719 O O . SER A 1 90 ? 6.637 -3.078 1.259 1.00 97.12 90 SER A O 1
ATOM 721 N N . GLY A 1 91 ? 7.077 -1.703 -0.455 1.00 97.81 91 GLY A N 1
ATOM 722 C CA . GLY A 1 91 ? 6.538 -0.500 0.180 1.00 97.81 91 GLY A CA 1
ATOM 723 C C . GLY A 1 91 ? 5.057 -0.640 0.543 1.00 97.81 91 GLY A C 1
ATOM 724 O O . GLY A 1 91 ? 4.667 -0.359 1.677 1.00 97.81 91 GLY A O 1
ATOM 725 N N . LYS A 1 92 ? 4.234 -1.157 -0.376 1.00 97.69 92 LYS A N 1
ATOM 726 C CA . LYS A 1 92 ? 2.810 -1.429 -0.116 1.00 97.69 92 LYS A CA 1
ATOM 727 C C . LYS A 1 92 ? 2.617 -2.461 0.995 1.00 97.69 92 LYS A C 1
ATOM 729 O O . LYS A 1 92 ? 1.755 -2.268 1.852 1.00 97.69 92 LYS A O 1
ATOM 734 N N . ALA A 1 93 ? 3.412 -3.530 1.010 1.00 97.50 93 ALA A N 1
ATOM 735 C CA . ALA A 1 93 ? 3.351 -4.548 2.057 1.00 97.50 93 ALA A CA 1
ATOM 736 C C . ALA A 1 93 ? 3.696 -3.969 3.440 1.00 97.50 93 ALA A C 1
ATOM 738 O O . ALA A 1 93 ? 2.973 -4.220 4.405 1.00 97.50 93 ALA A O 1
ATOM 739 N N . LYS A 1 94 ? 4.736 -3.127 3.529 1.00 97.88 94 LYS A N 1
ATOM 740 C CA . LYS A 1 94 ? 5.105 -2.422 4.769 1.00 97.88 94 LYS A CA 1
ATOM 741 C C . LYS A 1 94 ? 3.979 -1.523 5.271 1.00 97.88 94 LYS A C 1
ATOM 743 O O . LYS A 1 94 ? 3.657 -1.567 6.453 1.00 97.88 94 LYS A O 1
ATOM 748 N N . LEU A 1 95 ? 3.352 -0.745 4.388 1.00 98.06 95 LEU A N 1
ATOM 749 C CA . LEU A 1 95 ? 2.239 0.130 4.770 1.00 98.06 95 LEU A CA 1
ATOM 750 C C . LEU A 1 95 ? 1.034 -0.661 5.285 1.00 98.06 95 LEU A C 1
ATOM 752 O O . LEU A 1 95 ? 0.461 -0.296 6.307 1.00 98.06 95 LEU A O 1
ATOM 756 N N . ARG A 1 96 ? 0.685 -1.776 4.630 1.00 98.06 96 ARG A N 1
ATOM 757 C CA . ARG A 1 96 ? -0.376 -2.676 5.113 1.00 98.06 96 ARG A CA 1
ATOM 758 C C . ARG A 1 96 ? -0.052 -3.240 6.492 1.00 98.06 96 ARG A C 1
ATOM 760 O O . ARG A 1 96 ? -0.913 -3.249 7.361 1.00 98.06 96 ARG A O 1
ATOM 767 N N . PHE A 1 97 ? 1.189 -3.673 6.702 1.00 98.25 97 PHE A N 1
ATOM 768 C CA . PHE A 1 97 ? 1.633 -4.177 7.999 1.00 98.25 97 PHE A CA 1
ATOM 769 C C . PHE A 1 97 ? 1.523 -3.111 9.098 1.00 98.25 97 PHE A C 1
ATOM 771 O O . PHE A 1 97 ? 0.974 -3.389 10.161 1.00 98.25 97 PHE A O 1
ATOM 778 N N . ILE A 1 98 ? 1.981 -1.884 8.828 1.00 98.31 98 ILE A N 1
ATOM 779 C CA . ILE A 1 98 ? 1.881 -0.762 9.772 1.00 98.31 98 ILE A CA 1
ATOM 780 C C . ILE A 1 98 ? 0.415 -0.442 10.086 1.00 98.31 98 ILE A C 1
ATOM 782 O O . ILE A 1 98 ? 0.081 -0.274 11.255 1.00 98.31 98 ILE A O 1
ATOM 786 N N . SER A 1 99 ? -0.458 -0.405 9.072 1.00 98.25 99 SER A N 1
ATOM 787 C CA . SER A 1 99 ? -1.897 -0.178 9.264 1.00 98.25 99 SER A CA 1
ATOM 788 C C . SER A 1 99 ? -2.503 -1.232 10.186 1.00 98.25 99 SER A C 1
ATOM 790 O O . SER A 1 99 ? -3.083 -0.889 11.208 1.00 98.25 99 SER A O 1
ATOM 792 N N . ASN A 1 100 ? -2.277 -2.515 9.890 1.00 98.25 100 ASN A N 1
ATOM 793 C CA . ASN A 1 100 ? -2.803 -3.612 10.700 1.00 98.25 100 ASN A CA 1
ATOM 794 C C . ASN A 1 100 ? -2.285 -3.558 12.145 1.00 98.25 100 ASN A C 1
ATOM 796 O O . ASN A 1 100 ? -3.019 -3.858 13.083 1.00 98.25 100 ASN A O 1
ATOM 800 N N . MET A 1 101 ? -1.018 -3.182 12.337 1.00 98.31 101 MET A N 1
ATOM 801 C CA . MET A 1 101 ? -0.424 -3.046 13.665 1.00 98.31 101 MET A CA 1
ATOM 802 C C . MET A 1 101 ? -1.029 -1.872 14.444 1.00 98.31 101 MET A C 1
ATOM 804 O O . MET A 1 101 ? -1.254 -1.990 15.648 1.00 98.31 101 MET A O 1
ATOM 808 N N . LEU A 1 102 ? -1.317 -0.756 13.771 1.00 98.44 102 LEU A N 1
ATOM 809 C CA . LEU A 1 102 ? -1.979 0.399 14.371 1.00 98.44 102 LEU A CA 1
ATOM 810 C C . LEU A 1 102 ? -3.432 0.080 14.751 1.00 98.44 102 LEU A C 1
ATOM 812 O O . LEU A 1 102 ? -3.852 0.408 15.861 1.00 98.44 102 LEU A O 1
ATOM 816 N N . ASP A 1 103 ? -4.156 -0.630 13.888 1.00 98.31 103 ASP A N 1
ATOM 817 C CA . ASP A 1 103 ? -5.520 -1.088 14.163 1.00 98.31 103 ASP A CA 1
ATOM 818 C C . ASP A 1 103 ? -5.547 -2.050 15.359 1.00 98.31 103 ASP A C 1
ATOM 820 O O . ASP A 1 103 ? -6.336 -1.875 16.288 1.00 98.31 103 ASP A O 1
ATOM 824 N N . ALA A 1 104 ? -4.629 -3.023 15.392 1.00 98.19 104 ALA A N 1
ATOM 825 C CA . ALA A 1 104 ? -4.495 -3.955 16.510 1.00 98.19 104 ALA A CA 1
ATOM 826 C C . ALA A 1 104 ? -4.152 -3.236 17.824 1.00 98.19 104 ALA A C 1
ATOM 828 O O . ALA A 1 104 ? -4.706 -3.563 18.875 1.00 98.19 104 ALA A O 1
ATOM 829 N N . LYS A 1 105 ? -3.272 -2.227 17.775 1.00 98.31 105 LYS A N 1
ATOM 830 C CA . LYS A 1 105 ? -2.952 -1.388 18.934 1.00 98.31 105 LYS A CA 1
ATOM 831 C C . LYS A 1 105 ? -4.195 -0.647 19.438 1.00 98.31 105 LYS A C 1
ATOM 833 O O . LYS A 1 105 ? -4.467 -0.687 20.633 1.00 98.31 105 LYS A O 1
ATOM 838 N N . SER A 1 106 ? -4.954 -0.014 18.545 1.00 98.38 106 SER A N 1
ATOM 839 C CA . SER A 1 106 ? -6.171 0.720 18.913 1.00 98.38 106 SER A CA 1
ATOM 840 C C . SER A 1 106 ? -7.222 -0.195 19.551 1.00 98.38 106 SER A C 1
ATOM 842 O O . SER A 1 106 ? -7.809 0.153 20.575 1.00 98.38 106 SER A O 1
ATOM 844 N N . GLN A 1 107 ? -7.410 -1.401 19.007 1.00 98.19 107 GLN A N 1
ATOM 845 C CA . GLN A 1 107 ? -8.300 -2.404 19.597 1.00 98.19 107 GLN A CA 1
ATOM 846 C C . GLN A 1 107 ? -7.836 -2.827 20.993 1.00 98.19 107 GLN A C 1
ATOM 848 O O . GLN A 1 107 ? -8.652 -2.943 21.907 1.00 98.19 107 GLN A O 1
ATOM 853 N N . LEU A 1 108 ? -6.530 -3.024 21.187 1.00 98.19 108 LEU A N 1
ATOM 854 C CA . LEU A 1 108 ? -5.986 -3.386 22.492 1.00 98.19 108 LEU A CA 1
ATOM 855 C C . LEU A 1 108 ? -6.195 -2.269 23.521 1.00 98.19 108 LEU A C 1
ATOM 857 O O . LEU A 1 108 ? -6.599 -2.552 24.644 1.00 98.19 108 LEU A O 1
ATOM 861 N N . GLU A 1 109 ? -5.975 -1.011 23.138 1.00 98.31 109 GLU A N 1
ATOM 862 C CA . GLU A 1 109 ? -6.223 0.149 24.002 1.00 98.31 109 GLU A CA 1
ATOM 863 C C . GLU A 1 109 ? -7.696 0.232 24.433 1.00 98.31 109 GLU A C 1
ATOM 865 O O . GLU A 1 109 ? -7.976 0.471 25.608 1.00 98.31 109 GLU A O 1
ATOM 870 N N . GLN A 1 110 ? -8.640 -0.044 23.527 1.00 98.31 110 GLN A N 1
ATOM 871 C CA . GLN A 1 110 ? -10.067 -0.107 23.863 1.00 98.31 110 GLN A CA 1
ATOM 872 C C . GLN A 1 110 ? -10.374 -1.232 24.858 1.00 98.31 110 GLN A C 1
ATOM 874 O O . GLN A 1 110 ? -11.048 -1.003 25.862 1.00 98.31 110 GLN A O 1
ATOM 879 N N . VAL A 1 111 ? -9.840 -2.435 24.623 1.00 98.44 111 VAL A N 1
ATOM 880 C CA . VAL A 1 111 ? -10.043 -3.583 25.522 1.00 98.44 111 VAL A CA 1
ATOM 881 C C . VAL A 1 111 ? -9.453 -3.314 26.906 1.00 98.44 111 VAL A C 1
ATOM 883 O O . VAL A 1 111 ? -10.080 -3.653 27.910 1.00 98.44 111 VAL A O 1
ATOM 886 N N . VAL A 1 112 ? -8.276 -2.688 26.979 1.00 98.50 112 VAL A N 1
ATOM 887 C CA . VAL A 1 112 ? -7.644 -2.302 28.248 1.00 98.50 112 VAL A CA 1
ATOM 888 C C . VAL A 1 112 ? -8.500 -1.270 28.980 1.00 98.50 112 VAL A C 1
ATOM 890 O O . VAL A 1 112 ? -8.811 -1.477 30.151 1.00 98.50 112 VAL A O 1
ATOM 893 N N . ALA A 1 113 ? -8.965 -0.223 28.294 1.00 98.25 113 ALA A N 1
ATOM 894 C CA . ALA A 1 113 ? -9.830 0.791 28.895 1.00 98.25 113 ALA A CA 1
ATOM 895 C C . ALA A 1 113 ? -11.144 0.191 29.434 1.00 98.25 113 ALA A C 1
ATOM 897 O O . ALA A 1 113 ? -11.590 0.524 30.535 1.00 98.25 113 ALA A O 1
ATOM 898 N N . ASP A 1 114 ? -11.758 -0.737 28.701 1.00 98.19 114 ASP A N 1
ATOM 899 C CA . ASP A 1 114 ? -12.969 -1.423 29.153 1.00 98.19 114 ASP A CA 1
ATOM 900 C C . ASP A 1 114 ? -12.702 -2.376 30.324 1.00 98.19 114 ASP A C 1
ATOM 902 O O . ASP A 1 114 ? -13.521 -2.477 31.244 1.00 98.19 114 ASP A O 1
ATOM 906 N N . ALA A 1 115 ? -11.555 -3.058 30.330 1.00 98.19 115 ALA A N 1
ATOM 907 C CA . ALA A 1 115 ? -11.134 -3.888 31.451 1.00 98.19 115 ALA A CA 1
ATOM 908 C C . ALA A 1 115 ? -10.910 -3.046 32.716 1.00 98.19 115 ALA A C 1
ATOM 910 O O . ALA A 1 115 ? -11.371 -3.431 33.791 1.00 98.19 115 ALA A O 1
ATOM 911 N N . GLU A 1 116 ? -10.285 -1.874 32.597 1.00 98.06 116 GLU A N 1
ATOM 912 C CA . GLU A 1 116 ? -10.087 -0.936 33.706 1.00 98.06 116 GLU A CA 1
ATOM 913 C C . GLU A 1 116 ? -11.417 -0.423 34.270 1.00 98.06 116 GLU A C 1
ATOM 915 O O . GLU A 1 116 ? -11.616 -0.443 35.487 1.00 98.06 116 GLU A O 1
ATOM 920 N N . ARG A 1 117 ? -12.373 -0.053 33.407 1.00 97.75 117 ARG A N 1
ATOM 921 C CA . ARG A 1 117 ? -13.734 0.340 33.823 1.00 97.75 117 ARG A CA 1
ATOM 922 C C . ARG A 1 117 ? -14.455 -0.786 34.568 1.00 97.75 117 ARG A C 1
ATOM 924 O O . ARG A 1 117 ? -15.054 -0.559 35.624 1.00 97.75 117 ARG A O 1
ATOM 931 N N . LYS A 1 118 ? -14.384 -2.019 34.057 1.00 96.88 118 LYS A N 1
ATOM 932 C CA . LYS A 1 118 ? -14.964 -3.206 34.716 1.00 96.88 118 LYS A CA 1
ATOM 933 C C . LYS A 1 118 ? -14.300 -3.492 36.061 1.00 96.88 118 LYS A C 1
ATOM 935 O O . LYS A 1 118 ? -14.970 -3.840 37.027 1.00 96.88 118 LYS A O 1
ATOM 940 N N . LEU A 1 119 ? -12.989 -3.309 36.153 1.00 97.31 119 LEU A N 1
ATOM 941 C CA . LEU A 1 119 ? -12.245 -3.503 37.392 1.00 97.31 119 LEU A CA 1
ATOM 942 C C . LEU A 1 119 ? -12.614 -2.425 38.425 1.00 97.31 119 LEU A C 1
ATOM 944 O O . LEU A 1 119 ? -12.846 -2.747 39.591 1.00 97.31 119 LEU A O 1
ATOM 948 N N . ALA A 1 120 ? -12.743 -1.163 38.008 1.00 96.06 120 ALA A N 1
ATOM 949 C CA . ALA A 1 120 ? -13.188 -0.072 38.872 1.00 96.06 120 ALA A CA 1
ATOM 950 C C . ALA A 1 120 ? -14.598 -0.323 39.434 1.00 96.06 120 ALA A C 1
ATOM 952 O O . ALA A 1 120 ? -14.795 -0.255 40.647 1.00 96.06 120 ALA A O 1
ATOM 953 N N . THR A 1 121 ? -15.555 -0.702 38.583 1.00 94.25 121 THR A N 1
ATOM 954 C CA . THR A 1 121 ? -16.924 -1.047 39.016 1.00 94.25 121 THR A CA 1
ATOM 955 C C . THR A 1 121 ? -16.950 -2.267 39.938 1.00 94.25 121 THR A C 1
ATOM 957 O O . THR A 1 121 ? -17.612 -2.233 40.974 1.00 94.25 121 THR A O 1
ATOM 960 N N . ALA A 1 122 ? -16.161 -3.306 39.649 1.00 92.75 122 ALA A N 1
ATOM 961 C CA . ALA A 1 122 ? -16.023 -4.468 40.527 1.00 92.75 122 ALA A CA 1
ATOM 962 C C . ALA A 1 122 ? -15.422 -4.108 41.898 1.00 92.75 122 ALA A C 1
ATOM 964 O O . ALA A 1 122 ? -15.842 -4.657 42.915 1.00 92.75 122 ALA A O 1
ATOM 965 N N . ARG A 1 123 ? -14.467 -3.168 41.961 1.00 93.50 123 ARG A N 1
ATOM 966 C CA . ARG A 1 123 ? -13.920 -2.662 43.234 1.00 93.50 123 ARG A CA 1
ATOM 967 C C . ARG A 1 123 ? -14.975 -1.923 44.051 1.00 93.50 123 ARG A C 1
ATOM 969 O O . ARG A 1 123 ? -15.034 -2.139 45.257 1.00 93.50 123 ARG A O 1
ATOM 976 N N . VAL A 1 124 ? -15.798 -1.088 43.415 1.00 91.81 124 VAL A N 1
ATOM 977 C CA . VAL A 1 124 ? -16.916 -0.402 44.085 1.00 91.81 124 VAL A CA 1
ATOM 978 C C . VAL A 1 124 ? -17.933 -1.420 44.603 1.00 91.81 124 VAL A C 1
ATOM 980 O O . VAL A 1 124 ? -18.271 -1.387 45.781 1.00 91.81 124 VAL A O 1
ATOM 983 N N . ALA A 1 125 ? -18.339 -2.387 43.776 1.00 87.00 125 ALA A N 1
ATOM 984 C CA . ALA A 1 125 ? -19.260 -3.449 44.182 1.00 87.00 125 ALA A CA 1
ATOM 985 C C . ALA A 1 125 ? -18.705 -4.297 45.339 1.00 87.00 125 ALA A C 1
ATOM 987 O O . ALA A 1 125 ? -19.431 -4.616 46.274 1.00 87.00 125 ALA A O 1
ATOM 988 N N . LYS A 1 126 ? -17.403 -4.615 45.317 1.00 87.19 126 LYS A N 1
ATOM 989 C CA . LYS A 1 126 ? -16.734 -5.337 46.408 1.00 87.19 126 LYS A CA 1
ATOM 990 C C . LYS A 1 126 ? -16.695 -4.525 47.706 1.00 87.19 126 LYS A C 1
ATOM 992 O O . LYS A 1 126 ? -16.803 -5.113 48.772 1.00 87.19 126 LYS A O 1
ATOM 997 N N . ARG A 1 127 ? -16.524 -3.200 47.632 1.00 87.88 127 ARG A N 1
ATOM 998 C CA . ARG A 1 127 ? -16.570 -2.315 48.811 1.00 87.88 127 ARG A CA 1
ATOM 999 C C . ARG A 1 127 ? -17.973 -2.200 49.397 1.00 87.88 127 ARG A C 1
ATOM 1001 O O . ARG A 1 127 ? -18.095 -2.124 50.609 1.00 87.88 127 ARG A O 1
ATOM 1008 N N . ALA A 1 128 ? -18.999 -2.187 48.548 1.00 82.56 128 ALA A N 1
ATOM 1009 C CA . ALA A 1 128 ? -20.391 -2.145 48.985 1.00 82.56 128 ALA A CA 1
ATOM 1010 C C . ALA A 1 128 ? -20.847 -3.441 49.685 1.00 82.56 128 ALA A C 1
ATOM 1012 O O . ALA A 1 128 ? -21.893 -3.424 50.321 1.00 82.56 128 ALA A O 1
ATOM 1013 N N . ASP A 1 129 ? -20.086 -4.536 49.531 1.00 78.25 129 ASP A N 1
ATOM 1014 C CA . ASP A 1 129 ? -20.347 -5.885 50.059 1.00 78.25 129 ASP A CA 1
ATOM 1015 C C . ASP A 1 129 ? -21.844 -6.237 50.144 1.00 78.25 129 ASP A C 1
ATOM 1017 O O . ASP A 1 129 ? -22.390 -6.476 51.226 1.00 78.25 129 ASP A O 1
ATOM 1021 N N . PRO A 1 130 ? -22.566 -6.196 49.009 1.00 73.31 130 PRO A N 1
ATOM 1022 C CA . PRO A 1 130 ? -24.001 -6.364 49.048 1.00 73.31 130 PRO A CA 1
ATOM 1023 C C . PRO A 1 130 ? -24.322 -7.808 49.429 1.00 73.31 130 PRO A C 1
ATOM 1025 O O . PRO A 1 130 ? -24.039 -8.757 48.690 1.00 73.31 130 PRO A O 1
ATOM 1028 N N . LYS A 1 131 ? -24.951 -7.985 50.590 1.00 85.81 131 LYS A N 1
ATOM 1029 C CA . LYS A 1 131 ? -25.404 -9.295 51.045 1.00 85.81 131 LYS A CA 1
ATOM 1030 C C . LYS A 1 131 ? -26.436 -9.825 50.061 1.00 85.81 131 LYS A C 1
ATOM 1032 O O . LYS A 1 131 ? -27.556 -9.328 49.962 1.00 85.81 131 LYS A O 1
ATOM 1037 N N . VAL A 1 132 ? -26.063 -10.885 49.351 1.00 82.50 132 VAL A N 1
ATOM 1038 C CA . VAL A 1 132 ? -26.898 -11.521 48.320 1.00 82.50 132 VAL A CA 1
ATOM 1039 C C . VAL A 1 132 ? -28.284 -11.891 48.860 1.00 82.50 132 VAL A C 1
ATOM 1041 O O . VAL A 1 132 ? -29.279 -11.757 48.151 1.00 82.50 132 VAL A O 1
ATOM 1044 N N . ALA A 1 133 ? -28.367 -12.297 50.130 1.00 85.75 133 ALA A N 1
ATOM 1045 C CA . ALA A 1 133 ? -29.633 -12.597 50.793 1.00 85.75 133 ALA A CA 1
ATOM 1046 C C . ALA A 1 133 ? -30.576 -11.380 50.848 1.00 85.75 133 ALA A C 1
ATOM 1048 O O . ALA A 1 133 ? -31.747 -11.507 50.493 1.00 85.75 133 ALA A O 1
ATOM 1049 N N . GLU A 1 134 ? -30.063 -10.199 51.204 1.00 85.25 134 GLU A N 1
ATOM 1050 C CA . GLU A 1 134 ? -30.850 -8.962 51.295 1.00 85.25 134 GLU A CA 1
ATOM 1051 C C . GLU A 1 134 ? -31.331 -8.508 49.910 1.00 85.25 134 GLU A C 1
ATOM 1053 O O . GLU A 1 134 ? -32.488 -8.115 49.759 1.00 85.25 134 GLU A O 1
ATOM 1058 N N . ILE A 1 135 ? -30.500 -8.655 48.869 1.00 85.56 135 ILE A N 1
ATOM 1059 C CA . ILE A 1 135 ? -30.912 -8.379 47.482 1.00 85.56 135 ILE A CA 1
ATOM 1060 C C . ILE A 1 135 ? -32.041 -9.318 47.049 1.00 85.56 135 ILE A C 1
ATOM 1062 O O . ILE A 1 135 ? -33.022 -8.866 46.461 1.00 85.56 135 ILE A O 1
ATOM 1066 N N . ILE A 1 136 ? -31.927 -10.620 47.326 1.00 87.62 136 ILE A N 1
ATOM 1067 C CA . ILE A 1 136 ? -32.959 -11.601 46.960 1.00 87.62 136 ILE A CA 1
ATOM 1068 C C . ILE A 1 136 ? -34.266 -11.306 47.701 1.00 87.62 136 ILE A C 1
ATOM 1070 O O . ILE A 1 136 ? -35.342 -11.375 47.103 1.00 87.62 136 ILE A O 1
ATOM 1074 N N . GLU A 1 137 ? -34.202 -10.968 48.988 1.00 90.19 137 GLU A N 1
ATOM 1075 C CA . GLU A 1 137 ? -35.385 -10.574 49.752 1.00 90.19 137 GLU A CA 1
ATOM 1076 C C . GLU A 1 137 ? -36.017 -9.293 49.214 1.00 90.19 137 GLU A C 1
ATOM 1078 O O . GLU A 1 137 ? -37.238 -9.236 49.042 1.00 90.19 137 GLU A O 1
ATOM 1083 N N . TYR A 1 138 ? -35.206 -8.284 48.897 1.00 88.75 138 TYR A N 1
ATOM 1084 C CA . TYR A 1 138 ? -35.688 -7.042 48.309 1.00 88.75 138 TYR A CA 1
ATOM 1085 C C . TYR A 1 138 ? -36.323 -7.281 46.935 1.00 88.75 138 TYR A C 1
ATOM 1087 O O . TYR A 1 138 ? -37.430 -6.812 46.680 1.00 88.75 138 TYR A O 1
ATOM 1095 N N . ALA A 1 139 ? -35.701 -8.099 46.084 1.00 88.31 139 ALA A N 1
ATOM 1096 C CA . ALA A 1 139 ? -36.246 -8.484 44.786 1.00 88.31 139 ALA A CA 1
ATOM 1097 C C . ALA A 1 139 ? -37.580 -9.238 44.918 1.00 88.31 139 ALA A C 1
ATOM 1099 O O . ALA A 1 139 ? -38.519 -8.956 44.176 1.00 88.31 139 ALA A O 1
ATOM 1100 N N . LYS A 1 140 ? -37.716 -10.142 45.901 1.00 87.06 140 LYS A N 1
ATOM 1101 C CA . LYS A 1 140 ? -38.992 -10.818 46.209 1.00 87.06 140 LYS A CA 1
ATOM 1102 C C . LYS A 1 140 ? -40.074 -9.837 46.664 1.00 87.06 140 LYS A C 1
ATOM 1104 O O . LYS A 1 140 ? -41.237 -10.022 46.312 1.00 87.06 140 LYS A O 1
ATOM 1109 N N . LYS A 1 141 ? -39.717 -8.808 47.444 1.00 86.62 141 LYS A N 1
ATOM 1110 C CA . LYS A 1 141 ? -40.650 -7.737 47.839 1.00 86.62 141 LYS A CA 1
ATOM 1111 C C . LYS A 1 141 ? -41.077 -6.920 46.620 1.00 86.62 141 LYS A C 1
ATOM 1113 O O . LYS A 1 141 ? -42.272 -6.739 46.421 1.00 86.62 141 LYS A O 1
ATOM 1118 N N . LEU A 1 142 ? -40.124 -6.505 45.785 1.00 84.69 142 LEU A N 1
ATOM 1119 C CA . LEU A 1 142 ? -40.372 -5.702 44.587 1.00 84.69 142 LEU A CA 1
ATOM 1120 C C . LEU A 1 142 ? -41.221 -6.452 43.550 1.00 84.69 142 LEU A C 1
ATOM 1122 O O . LEU A 1 142 ? -42.144 -5.880 42.981 1.00 84.69 142 LEU A O 1
ATOM 1126 N N . SER A 1 143 ? -40.965 -7.751 43.365 1.00 84.12 143 SER A N 1
ATOM 1127 C CA . SER A 1 143 ? -41.684 -8.608 42.417 1.00 84.12 143 SER A CA 1
ATOM 1128 C C . SER A 1 143 ? -43.194 -8.631 42.650 1.00 84.12 143 SER A C 1
ATOM 1130 O O . SER A 1 143 ? -43.930 -8.801 41.688 1.00 84.12 143 SER A O 1
ATOM 1132 N N . LYS A 1 144 ? -43.682 -8.440 43.882 1.00 79.88 144 LYS A N 1
ATOM 1133 C CA . LYS A 1 144 ? -45.129 -8.374 44.155 1.00 79.88 144 LYS A CA 1
ATOM 1134 C C . LYS A 1 144 ? -45.800 -7.157 43.518 1.00 79.88 144 LYS A C 1
ATOM 1136 O O . LYS A 1 144 ? -46.979 -7.223 43.208 1.00 79.88 144 LYS A O 1
ATOM 1141 N N . PHE A 1 145 ? -45.046 -6.074 43.345 1.00 76.81 145 PHE A N 1
ATOM 1142 C CA . PHE A 1 145 ? -45.540 -4.794 42.839 1.00 76.81 145 PHE A CA 1
ATOM 1143 C C . PHE A 1 145 ? -45.217 -4.578 41.357 1.00 76.81 145 PHE A C 1
ATOM 1145 O O . PHE A 1 145 ? -45.813 -3.717 40.722 1.00 76.81 145 PHE A O 1
ATOM 1152 N N . THR A 1 146 ? -44.266 -5.335 40.801 1.00 77.25 146 THR A N 1
ATOM 1153 C CA . THR A 1 146 ? -43.856 -5.223 39.391 1.00 77.25 146 THR A CA 1
ATOM 1154 C C . THR A 1 146 ? -44.325 -6.385 38.517 1.00 77.25 146 THR A C 1
ATOM 1156 O O . THR A 1 146 ? -44.284 -6.274 37.293 1.00 77.25 146 THR A O 1
ATOM 1159 N N . MET A 1 147 ? -44.765 -7.500 39.109 1.00 74.38 147 MET A N 1
ATOM 1160 C CA . MET A 1 147 ? -45.271 -8.655 38.368 1.00 74.38 147 MET A CA 1
ATOM 1161 C C . MET A 1 147 ? -46.758 -8.489 38.051 1.00 74.38 147 MET A C 1
ATOM 1163 O O . MET A 1 147 ? -47.550 -8.104 38.907 1.00 74.38 147 MET A O 1
ATOM 1167 N N . ALA A 1 148 ? -47.142 -8.833 36.821 1.00 69.88 148 ALA A N 1
ATOM 1168 C CA . ALA A 1 148 ? -48.548 -8.918 36.450 1.00 69.88 148 ALA A CA 1
ATOM 1169 C C . ALA A 1 148 ? -49.258 -10.009 37.286 1.00 69.88 148 ALA A C 1
ATOM 1171 O O . ALA A 1 148 ? -48.665 -11.070 37.516 1.00 69.88 148 ALA A O 1
ATOM 1172 N N . PRO A 1 149 ? -50.508 -9.787 37.737 1.00 73.75 149 PRO A N 1
ATOM 1173 C CA . PRO A 1 149 ? -51.261 -10.776 38.502 1.00 73.75 149 PRO A CA 1
ATOM 1174 C C . PRO A 1 149 ? -51.338 -12.138 37.789 1.00 73.75 149 PRO A C 1
ATOM 1176 O O . PRO A 1 149 ? -51.396 -12.181 36.554 1.00 73.75 149 PRO A O 1
ATOM 1179 N N . PRO A 1 150 ? -51.394 -13.263 38.526 1.00 69.75 150 PRO A N 1
ATOM 1180 C CA . PRO A 1 150 ? -51.665 -14.565 37.924 1.00 69.75 150 PRO A CA 1
ATOM 1181 C C . PRO A 1 150 ? -52.998 -14.503 37.159 1.00 69.75 150 PRO A C 1
ATOM 1183 O O . PRO A 1 150 ? -54.014 -14.135 37.744 1.00 69.75 150 PRO A O 1
ATOM 1186 N N . ASN A 1 151 ? -52.992 -14.856 35.868 1.00 69.12 151 ASN A N 1
ATOM 1187 C CA . ASN A 1 151 ? -54.116 -14.736 34.916 1.00 69.12 151 ASN A CA 1
ATOM 1188 C C . ASN A 1 151 ? -54.425 -13.319 34.391 1.00 69.12 151 ASN A C 1
ATOM 1190 O O . ASN A 1 151 ? -55.536 -13.076 33.922 1.00 69.12 151 ASN A O 1
ATOM 1194 N N . TYR A 1 152 ? -53.468 -12.388 34.429 1.00 71.12 152 TYR A N 1
ATOM 1195 C CA . TYR A 1 152 ? -53.615 -11.103 33.743 1.00 71.12 152 TYR A CA 1
ATOM 1196 C C . TYR A 1 152 ? -53.686 -11.294 32.217 1.00 71.12 152 TYR A C 1
ATOM 1198 O O . TYR A 1 152 ? -52.686 -11.623 31.578 1.00 71.12 152 TYR A O 1
ATOM 1206 N N . ASP A 1 153 ? -54.868 -11.080 31.637 1.00 72.62 153 ASP A N 1
ATOM 1207 C CA . ASP A 1 153 ? -55.077 -11.010 30.190 1.00 72.62 153 ASP A CA 1
ATOM 1208 C C . ASP A 1 153 ? -55.268 -9.536 29.789 1.00 72.62 153 ASP A C 1
ATOM 1210 O O . ASP A 1 153 ? -56.259 -8.925 30.195 1.00 72.62 153 ASP A O 1
ATOM 1214 N N . PRO A 1 154 ? -54.359 -8.946 28.989 1.00 71.56 154 PRO A N 1
ATOM 1215 C CA . PRO A 1 154 ? -54.454 -7.548 28.572 1.00 71.56 154 PRO A CA 1
ATOM 1216 C C . PRO A 1 154 ? -55.715 -7.233 27.748 1.00 71.56 154 PRO A C 1
ATOM 1218 O O . PRO A 1 154 ? -56.060 -6.061 27.610 1.00 71.56 154 PRO A O 1
ATOM 1221 N N . ASN A 1 155 ? -56.409 -8.247 27.215 1.00 74.62 155 ASN A N 1
ATOM 1222 C CA . ASN A 1 155 ? -57.653 -8.084 26.456 1.00 74.62 155 ASN A CA 1
ATOM 1223 C C . ASN A 1 155 ? -58.918 -8.232 27.317 1.00 74.62 155 ASN A C 1
ATOM 1225 O O . ASN A 1 155 ? -59.998 -7.806 26.909 1.00 74.62 155 ASN A O 1
ATOM 1229 N N . SER A 1 156 ? -58.799 -8.823 28.506 1.00 69.00 156 SER A N 1
ATOM 1230 C CA . SER A 1 156 ? -59.890 -8.985 29.464 1.00 69.00 156 SER A CA 1
ATOM 1231 C C . SER A 1 156 ? -59.687 -7.982 30.601 1.00 69.00 156 SER A C 1
ATOM 1233 O O . SER A 1 156 ? -58.946 -8.226 31.551 1.00 69.00 156 SER A O 1
ATOM 1235 N N . GLY A 1 157 ? -60.385 -6.845 30.535 1.00 60.53 157 GLY A N 1
ATOM 1236 C CA . GLY A 1 157 ? -60.313 -5.761 31.529 1.00 60.53 157 GLY A CA 1
ATOM 1237 C C . GLY A 1 157 ? -60.875 -6.092 32.923 1.00 60.53 157 GLY A C 1
ATOM 1238 O O . GLY A 1 157 ? -61.213 -5.179 33.670 1.00 60.53 157 GLY A O 1
ATOM 1239 N N . ALA A 1 158 ? -61.021 -7.372 33.272 1.00 64.25 158 ALA A N 1
ATOM 1240 C CA . ALA A 1 158 ? -61.616 -7.826 34.527 1.00 64.25 158 ALA A CA 1
ATOM 1241 C C . ALA A 1 158 ? -60.745 -7.528 35.762 1.00 64.25 158 ALA A C 1
ATOM 1243 O O . ALA A 1 158 ? -61.282 -7.399 36.860 1.00 64.25 158 ALA A O 1
ATOM 1244 N N . VAL A 1 159 ? -59.423 -7.397 35.600 1.00 62.03 159 VAL A N 1
ATOM 1245 C CA . VAL A 1 159 ? -58.498 -7.047 36.688 1.00 62.03 159 VAL A CA 1
ATOM 1246 C C . VAL A 1 159 ? -57.571 -5.927 36.209 1.00 62.03 159 VAL A C 1
ATOM 1248 O O . VAL A 1 159 ? -56.634 -6.204 35.456 1.00 62.03 159 VAL A O 1
ATOM 1251 N N . PRO A 1 160 ? -57.813 -4.660 36.594 1.00 64.38 160 PRO A N 1
ATOM 1252 C CA . PRO A 1 160 ? -56.873 -3.591 36.292 1.00 64.38 160 PRO A CA 1
ATOM 1253 C C . PRO A 1 160 ? -55.555 -3.858 37.038 1.00 64.38 160 PRO A C 1
ATOM 1255 O O . PRO A 1 160 ? -55.591 -4.228 38.215 1.00 64.38 160 PRO A O 1
ATOM 1258 N N . PRO A 1 161 ? -54.394 -3.697 36.383 1.00 65.88 161 PRO A N 1
ATOM 1259 C CA . PRO A 1 161 ? -53.115 -3.855 37.058 1.00 65.88 161 PRO A CA 1
ATOM 1260 C C . PRO A 1 161 ? -52.987 -2.764 38.125 1.00 65.88 161 PRO A C 1
ATOM 1262 O O . PRO A 1 161 ? -53.276 -1.593 37.858 1.00 65.88 161 PRO A O 1
ATOM 1265 N N . GLU A 1 162 ? -52.573 -3.138 39.337 1.00 68.94 162 GLU A N 1
ATOM 1266 C CA . GLU A 1 162 ? -52.273 -2.140 40.361 1.00 68.94 162 GLU A CA 1
ATOM 1267 C C . GLU A 1 162 ? -51.142 -1.230 39.854 1.00 68.94 162 GLU A C 1
ATOM 1269 O O . GLU A 1 162 ? -50.151 -1.718 39.299 1.00 68.94 162 GLU A O 1
ATOM 1274 N N . PRO A 1 163 ? -51.285 0.100 39.979 1.00 73.06 163 PRO A N 1
ATOM 1275 C CA . PRO A 1 163 ? -50.271 1.019 39.497 1.00 73.06 163 PRO A CA 1
ATOM 1276 C C . PRO A 1 163 ? -48.973 0.855 40.306 1.00 73.06 163 PRO A C 1
ATOM 1278 O O . PRO A 1 163 ? -49.025 0.650 41.518 1.00 73.06 163 PRO A O 1
ATOM 1281 N N . PRO A 1 164 ? -47.792 1.036 39.688 1.00 75.38 164 PRO A N 1
ATOM 1282 C CA . PRO A 1 164 ? -46.492 0.876 40.352 1.00 75.38 164 PRO A CA 1
ATOM 1283 C C . PRO A 1 164 ? -46.171 1.993 41.366 1.00 75.38 164 PRO A C 1
ATOM 1285 O O . PRO A 1 164 ? -45.036 2.117 41.821 1.00 75.38 164 PRO A O 1
ATOM 1288 N N . TYR A 1 165 ? -47.146 2.839 41.697 1.00 81.31 165 TYR A N 1
ATOM 1289 C CA . TYR A 1 165 ? -47.018 3.985 42.587 1.00 81.31 165 TYR A CA 1
ATOM 1290 C C . TYR A 1 165 ? -48.123 3.956 43.654 1.00 81.31 165 TYR A C 1
ATOM 1292 O O . TYR A 1 165 ? -49.206 3.415 43.415 1.00 81.31 165 TYR A O 1
ATOM 1300 N N . PRO A 1 166 ? -47.886 4.544 44.840 1.00 84.88 166 PRO A N 1
ATOM 1301 C CA . PRO A 1 166 ? -48.865 4.537 45.920 1.00 84.88 166 PRO A CA 1
ATOM 1302 C C . PRO A 1 166 ? -50.164 5.250 45.516 1.00 84.88 166 PRO A C 1
ATOM 1304 O O . PRO A 1 166 ? -50.162 6.401 45.080 1.00 84.88 166 PRO A O 1
ATOM 1307 N N . VAL A 1 167 ? -51.296 4.566 45.692 1.00 85.69 167 VAL A N 1
ATOM 1308 C CA . VAL A 1 167 ? -52.633 5.091 45.372 1.00 85.69 167 VAL A CA 1
ATOM 1309 C C . VAL A 1 167 ? -53.070 6.123 46.421 1.00 85.69 167 VAL A C 1
ATOM 1311 O O . VAL A 1 167 ? -52.730 6.010 47.598 1.00 85.69 167 VAL A O 1
ATOM 1314 N N . LEU A 1 168 ? -53.884 7.109 46.022 1.00 85.12 168 LEU A N 1
ATOM 1315 C CA . LEU A 1 168 ? -54.408 8.178 46.893 1.00 85.12 168 LEU A CA 1
ATOM 1316 C C . LEU A 1 168 ? -55.005 7.669 48.213 1.00 85.12 168 LEU A C 1
ATOM 1318 O O . LEU A 1 168 ? -54.803 8.290 49.255 1.00 85.12 168 LEU A O 1
ATOM 1322 N N . VAL A 1 169 ? -55.717 6.540 48.184 1.00 85.19 169 VAL A N 1
ATOM 1323 C CA . VAL A 1 169 ? -56.307 5.929 49.385 1.00 85.19 169 VAL A CA 1
ATOM 1324 C C . VAL A 1 169 ? -55.217 5.458 50.351 1.00 85.19 169 VAL A C 1
ATOM 1326 O O . VAL A 1 169 ? -55.296 5.756 51.540 1.00 85.19 169 VAL A O 1
ATOM 1329 N N . ALA A 1 170 ? -54.165 4.806 49.848 1.00 84.94 170 ALA A N 1
ATOM 1330 C CA . ALA A 1 170 ? -53.022 4.376 50.653 1.00 84.94 170 ALA A CA 1
ATOM 1331 C C . ALA A 1 170 ? -52.240 5.576 51.213 1.00 84.94 170 ALA A C 1
ATOM 1333 O O . ALA A 1 170 ? -51.885 5.586 52.390 1.00 84.94 170 ALA A O 1
ATOM 1334 N N . MET A 1 171 ? -52.047 6.631 50.412 1.00 87.62 171 MET A N 1
ATOM 1335 C CA . MET A 1 171 ? -51.411 7.872 50.873 1.00 87.62 171 MET A CA 1
ATOM 1336 C C . MET A 1 171 ? -52.235 8.585 51.955 1.00 87.62 171 MET A C 1
ATOM 1338 O O . MET A 1 171 ? -51.671 9.093 52.920 1.00 87.62 171 MET A O 1
ATOM 1342 N N . ARG A 1 172 ? -53.571 8.592 51.833 1.00 87.19 172 ARG A N 1
ATOM 1343 C CA . ARG A 1 172 ? -54.487 9.173 52.829 1.00 87.19 172 ARG A CA 1
ATOM 1344 C C . ARG A 1 172 ? -54.592 8.327 54.096 1.00 87.19 172 ARG A C 1
ATOM 1346 O O . ARG A 1 172 ? -54.800 8.888 55.167 1.00 87.19 172 ARG A O 1
ATOM 1353 N N . ALA A 1 173 ? -54.453 7.011 53.998 1.00 87.31 173 ALA A N 1
ATOM 1354 C CA . ALA A 1 173 ? -54.462 6.114 55.151 1.00 87.31 173 ALA A CA 1
ATOM 1355 C C . ALA A 1 173 ? -53.114 6.064 55.897 1.00 87.31 173 ALA A C 1
ATOM 1357 O O . ALA A 1 173 ? -53.064 5.558 57.024 1.00 87.31 173 ALA A O 1
ATOM 1358 N N . GLY A 1 174 ? -52.046 6.569 55.269 1.00 88.44 174 GLY A N 1
ATOM 1359 C CA . GLY A 1 174 ? -50.678 6.530 55.770 1.00 88.44 174 GLY A CA 1
ATOM 1360 C C . GLY A 1 174 ? -50.448 7.320 57.060 1.00 88.44 174 GLY A C 1
ATOM 1361 O O . GLY A 1 174 ? -51.247 8.144 57.489 1.00 88.44 174 GLY A O 1
ATOM 1362 N N . VAL A 1 175 ? -49.309 7.072 57.699 1.00 86.88 175 VAL A N 1
ATOM 1363 C CA . VAL A 1 175 ? -48.957 7.703 58.984 1.00 86.88 175 VAL A CA 1
ATOM 1364 C C . VAL A 1 175 ? -48.800 9.224 58.842 1.00 86.88 175 VAL A C 1
ATOM 1366 O O . VAL A 1 175 ? -49.251 9.981 59.697 1.00 86.88 175 VAL A O 1
ATOM 1369 N N . LEU A 1 176 ? -48.247 9.682 57.714 1.00 85.38 176 LEU A N 1
ATOM 1370 C CA . LEU A 1 176 ? -48.031 11.105 57.425 1.00 85.38 176 LEU A CA 1
ATOM 1371 C C . LEU A 1 176 ? -49.332 11.921 57.370 1.00 85.38 176 LEU A C 1
ATOM 1373 O O . LEU A 1 176 ? -49.379 13.044 57.872 1.00 85.38 176 LEU A O 1
ATOM 1377 N N . SER A 1 177 ? -50.400 11.382 56.777 1.00 84.19 177 SER A N 1
ATOM 1378 C CA . SER A 1 177 ? -51.698 12.068 56.718 1.00 84.19 177 SER A CA 1
ATOM 1379 C C . SER A 1 177 ? -52.381 12.103 58.085 1.00 84.19 177 SER A C 1
ATOM 1381 O O . SER A 1 177 ? -52.976 13.121 58.434 1.00 84.19 177 SER A O 1
ATOM 1383 N N . ARG A 1 178 ? -52.245 11.039 58.889 1.00 83.38 178 ARG A N 1
ATOM 1384 C CA . ARG A 1 178 ? -52.744 10.993 60.274 1.00 83.38 178 ARG A CA 1
ATOM 1385 C C . ARG A 1 178 ? -52.046 12.016 61.161 1.00 83.38 178 ARG A C 1
ATOM 1387 O O . ARG A 1 178 ? -52.711 12.695 61.935 1.00 83.38 178 ARG A O 1
ATOM 1394 N N . TYR A 1 179 ? -50.732 12.172 61.011 1.00 84.50 179 TYR A N 1
ATOM 1395 C CA . TYR A 1 179 ? -49.973 13.178 61.752 1.00 84.50 179 TYR A CA 1
ATOM 1396 C C . TYR A 1 179 ? -50.432 14.601 61.406 1.00 84.50 179 TYR A C 1
ATOM 1398 O O . TYR A 1 179 ? -50.689 15.406 62.299 1.00 84.50 179 TYR A O 1
ATOM 1406 N N . ARG A 1 180 ? -50.629 14.899 60.113 1.00 81.75 180 ARG A N 1
ATOM 1407 C CA . ARG A 1 180 ? -51.175 16.195 59.673 1.00 81.75 180 ARG A CA 1
ATOM 1408 C C . ARG A 1 180 ? -52.590 16.449 60.199 1.00 81.75 180 ARG A C 1
ATOM 1410 O O . ARG A 1 180 ? -52.870 17.561 60.627 1.00 81.75 180 ARG A O 1
ATOM 1417 N N . ALA A 1 181 ? -53.451 15.432 60.216 1.00 80.44 181 ALA A N 1
ATOM 1418 C CA . ALA A 1 181 ? -54.796 15.544 60.778 1.00 80.44 181 ALA A CA 1
ATOM 1419 C C . ALA A 1 181 ? -54.781 15.773 62.303 1.00 80.44 181 ALA A C 1
ATOM 1421 O O . ALA A 1 181 ? -55.527 16.611 62.794 1.00 80.44 181 ALA A O 1
ATOM 1422 N N . LYS A 1 182 ? -53.894 15.090 63.048 1.00 78.31 182 LYS A N 1
ATOM 1423 C CA . LYS A 1 182 ? -53.725 15.273 64.504 1.00 78.31 182 LYS A CA 1
ATOM 1424 C C . LYS A 1 182 ? -53.166 16.658 64.847 1.00 78.31 182 LYS A C 1
ATOM 1426 O O . LYS A 1 182 ? -53.563 17.232 65.854 1.00 78.31 182 LYS A O 1
ATOM 1431 N N . LYS A 1 183 ? -52.269 17.202 64.016 1.00 73.31 183 LYS A N 1
ATOM 1432 C CA . LYS A 1 183 ? -51.751 18.569 64.171 1.00 73.31 183 LYS A CA 1
ATOM 1433 C C . LYS A 1 183 ? -52.833 19.621 63.899 1.00 73.31 183 LYS A C 1
ATOM 1435 O O . LYS A 1 183 ? -53.008 20.503 64.725 1.00 73.31 183 LYS A O 1
ATOM 1440 N N . GLY A 1 184 ? -53.610 19.468 62.824 1.00 68.88 184 GLY A N 1
ATOM 1441 C CA . GLY A 1 184 ? -54.741 20.361 62.536 1.00 68.88 184 GLY A CA 1
ATOM 1442 C C . GLY A 1 184 ? -55.823 20.335 63.623 1.00 68.88 184 GLY A C 1
ATOM 1443 O O . GLY A 1 184 ? -56.287 21.382 64.043 1.00 68.88 184 GLY A O 1
ATOM 1444 N N . ALA A 1 185 ? -56.151 19.158 64.167 1.00 62.53 185 ALA A N 1
ATOM 1445 C CA . ALA A 1 185 ? -57.121 19.030 65.262 1.00 62.53 185 ALA A CA 1
ATOM 1446 C C . ALA A 1 185 ? -56.631 19.604 66.608 1.00 62.53 185 ALA A C 1
ATOM 1448 O O . ALA A 1 185 ? -57.444 19.928 67.467 1.00 62.53 185 ALA A O 1
ATOM 1449 N N . LYS A 1 186 ? -55.311 19.714 66.817 1.00 57.97 186 LYS A N 1
ATOM 1450 C CA . LYS A 1 186 ? -54.736 20.395 67.989 1.00 57.97 186 LYS A CA 1
ATOM 1451 C C . LYS A 1 186 ? -54.713 21.917 67.839 1.00 57.97 186 LYS A C 1
ATOM 1453 O O . LYS A 1 186 ? -54.683 22.593 68.856 1.00 57.97 186 LYS A O 1
ATOM 1458 N N . GLU A 1 187 ? -54.703 22.432 66.612 1.00 54.03 187 GLU A N 1
ATOM 1459 C CA . GLU A 1 187 ? -54.722 23.873 66.325 1.00 54.03 187 GLU A CA 1
ATOM 1460 C C . GLU A 1 187 ? -56.162 24.440 66.326 1.00 54.03 187 GLU A C 1
ATOM 1462 O O . GLU A 1 187 ? -56.349 25.584 66.727 1.00 54.03 187 GLU A O 1
ATOM 1467 N N . ASP A 1 188 ? -57.181 23.634 65.985 1.00 53.34 188 ASP A N 1
ATOM 1468 C CA . ASP A 1 188 ? -58.610 24.030 66.009 1.00 53.34 188 ASP A CA 1
ATOM 1469 C C . ASP A 1 188 ? -59.286 23.930 67.397 1.00 53.34 188 ASP A C 1
ATOM 1471 O O . ASP A 1 188 ? -60.335 24.525 67.607 1.00 53.34 188 ASP A O 1
ATOM 1475 N N . ASN A 1 189 ? -58.709 23.208 68.367 1.00 51.72 189 ASN A N 1
ATOM 1476 C CA . ASN A 1 189 ? -59.270 23.060 69.727 1.00 51.72 189 ASN A CA 1
ATOM 1477 C C . ASN A 1 189 ? -58.769 24.129 70.724 1.00 51.72 189 ASN A C 1
ATOM 1479 O O . ASN A 1 189 ? -58.909 23.955 71.934 1.00 51.72 189 ASN A O 1
ATOM 1483 N N . THR A 1 190 ? -58.135 25.204 70.244 1.00 51.69 190 THR A N 1
ATOM 1484 C CA . THR A 1 190 ? -57.571 26.270 71.097 1.00 51.69 190 THR A CA 1
ATOM 1485 C C . THR A 1 190 ? -58.413 27.540 71.193 1.00 51.69 190 THR A C 1
ATOM 1487 O O . THR A 1 190 ? -58.015 28.435 71.927 1.00 51.69 190 THR A O 1
ATOM 1490 N N . ASP A 1 191 ? -59.574 27.597 70.541 1.00 48.00 191 ASP A N 1
ATOM 1491 C CA . ASP A 1 191 ? -60.523 28.708 70.649 1.00 48.00 191 ASP A CA 1
ATOM 1492 C C . ASP A 1 191 ? -61.957 28.148 70.626 1.00 48.00 191 ASP A C 1
ATOM 1494 O O . ASP A 1 191 ? -62.570 28.107 69.569 1.00 48.00 191 ASP A O 1
ATOM 1498 N N . ASP A 1 192 ? -62.455 27.621 71.753 1.00 44.22 192 ASP A N 1
ATOM 1499 C CA . ASP A 1 192 ? -63.831 27.880 72.221 1.00 44.22 192 ASP A CA 1
ATOM 1500 C C . ASP A 1 192 ? -64.172 27.140 73.539 1.00 44.22 192 ASP A C 1
ATOM 1502 O O . ASP A 1 192 ? -64.100 25.918 73.649 1.00 44.22 192 ASP A O 1
ATOM 1506 N N . GLU A 1 193 ? -64.607 27.968 74.496 1.00 39.56 193 GLU A N 1
ATOM 1507 C CA . GLU A 1 193 ? -65.498 27.733 75.646 1.00 39.56 193 GLU A CA 1
ATOM 1508 C C . GLU A 1 193 ? -64.958 27.238 77.010 1.00 39.56 193 GLU A C 1
ATOM 1510 O O . GLU A 1 193 ? -64.613 26.081 77.249 1.00 39.56 193 GLU A O 1
ATOM 1515 N N . ASP A 1 194 ? -65.023 28.185 77.957 1.00 42.25 194 ASP A N 1
ATOM 1516 C CA . ASP A 1 194 ? -65.226 27.988 79.390 1.00 42.25 194 ASP A CA 1
ATOM 1517 C C . ASP A 1 194 ? -66.520 27.196 79.708 1.00 42.25 194 ASP A C 1
ATOM 1519 O O . ASP A 1 194 ? -67.549 27.375 79.062 1.00 42.25 194 ASP A O 1
ATOM 1523 N N . MET A 1 195 ? -66.467 26.503 80.855 1.00 43.53 195 MET A N 1
ATOM 1524 C CA . MET A 1 195 ? -67.542 26.085 81.780 1.00 43.53 195 MET A CA 1
ATOM 1525 C C . MET A 1 195 ? -68.060 24.627 81.808 1.00 43.53 195 MET A C 1
ATOM 1527 O O . MET A 1 195 ? -68.747 24.135 80.922 1.00 43.53 195 MET A O 1
ATOM 1531 N N . GLU A 1 196 ? -67.859 24.075 83.0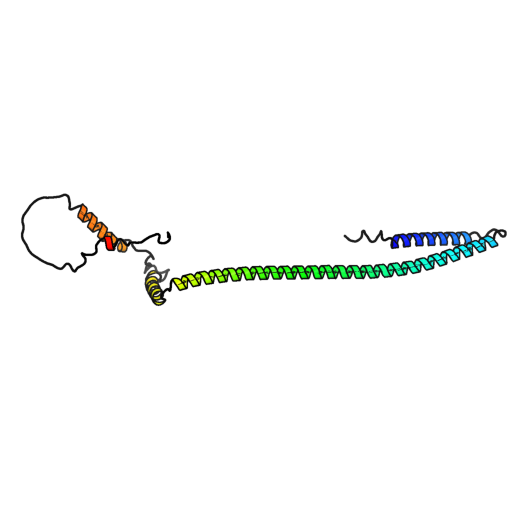14 1.00 38.78 196 GLU A N 1
ATOM 1532 C CA . GLU A 1 196 ? -68.761 23.267 83.855 1.00 38.78 196 GLU A CA 1
ATOM 1533 C C . GLU A 1 196 ? -68.492 21.770 84.120 1.00 38.78 196 GLU A C 1
ATOM 1535 O O . GLU A 1 196 ? -67.982 20.997 83.318 1.00 38.78 196 GLU A O 1
ATOM 1540 N N . GLU A 1 197 ? -68.806 21.453 85.379 1.00 41.81 197 GLU A N 1
ATOM 1541 C CA . GLU A 1 197 ? -68.547 20.298 86.241 1.00 41.81 197 GLU A CA 1
ATOM 1542 C C . GLU A 1 197 ? -69.145 18.969 85.736 1.00 41.81 197 GLU A C 1
ATOM 1544 O O . GLU A 1 197 ? -70.269 18.931 85.239 1.00 41.81 197 GLU A O 1
ATOM 1549 N N . GLY A 1 198 ? -68.459 17.844 85.982 1.00 33.44 198 GLY A N 1
ATOM 1550 C CA . GLY A 1 198 ? -69.048 16.514 85.792 1.00 33.44 198 GLY A CA 1
ATOM 1551 C C . GLY A 1 198 ? -68.070 15.347 85.945 1.00 33.44 198 GLY A C 1
ATOM 1552 O O . GLY A 1 198 ? -67.346 15.008 85.017 1.00 33.44 198 GLY A O 1
ATOM 1553 N N . ASP A 1 199 ? -68.085 14.725 87.122 1.00 37.19 199 ASP A N 1
ATOM 1554 C CA . ASP A 1 199 ? -67.488 13.422 87.456 1.00 37.19 199 ASP A CA 1
ATOM 1555 C C . ASP A 1 199 ? -67.941 12.297 86.491 1.00 37.19 199 ASP A C 1
ATOM 1557 O O . ASP A 1 199 ? -69.093 12.319 86.075 1.00 37.19 199 ASP A O 1
ATOM 1561 N N . TYR A 1 200 ? -67.046 11.355 86.136 1.00 35.84 200 TYR A N 1
ATOM 1562 C CA . TYR A 1 200 ? -67.247 9.893 85.958 1.00 35.84 200 TYR A CA 1
ATOM 1563 C C . TYR A 1 200 ? -66.073 9.231 85.184 1.00 35.84 200 TYR A C 1
ATOM 1565 O O . TYR A 1 200 ? -65.980 9.269 83.963 1.00 35.84 200 TYR A O 1
ATOM 1573 N N . MET A 1 201 ? -65.194 8.585 85.957 1.00 37.00 201 MET A N 1
ATOM 1574 C CA . MET A 1 201 ? -64.545 7.269 85.772 1.00 37.00 201 MET A CA 1
ATOM 1575 C C . MET A 1 201 ? -64.323 6.637 84.370 1.00 37.00 201 MET A C 1
ATOM 1577 O O . MET A 1 201 ? -65.259 6.229 83.692 1.00 37.00 201 MET A O 1
ATOM 1581 N N . ALA A 1 202 ? -63.044 6.279 84.160 1.00 35.53 202 ALA A N 1
ATOM 1582 C CA . ALA A 1 202 ? -62.520 4.988 83.667 1.00 35.53 202 ALA A CA 1
ATOM 1583 C C . ALA A 1 202 ? -62.708 4.597 82.181 1.00 35.53 202 ALA A C 1
ATOM 1585 O O . ALA A 1 202 ? -63.795 4.244 81.744 1.00 35.53 202 ALA A O 1
ATOM 1586 N N . ALA A 1 203 ? -61.609 4.420 81.438 1.00 36.88 203 ALA A N 1
ATOM 1587 C CA . ALA A 1 203 ? -60.786 3.203 81.480 1.00 36.88 203 ALA A CA 1
ATOM 1588 C C . ALA A 1 203 ? -59.572 3.310 80.533 1.00 36.88 203 ALA A C 1
ATOM 1590 O O . ALA A 1 203 ? -59.694 3.706 79.377 1.00 36.88 203 ALA A O 1
ATOM 1591 N N . HIS A 1 204 ? -58.412 2.919 81.060 1.00 43.38 204 HIS A N 1
ATOM 1592 C CA . HIS A 1 204 ? -57.188 2.588 80.334 1.00 43.38 204 HIS A CA 1
ATOM 1593 C C . HIS A 1 204 ? -57.437 1.583 79.194 1.00 43.38 204 HIS A C 1
ATOM 1595 O O . HIS A 1 204 ? -58.108 0.581 79.427 1.00 43.38 204 HIS A O 1
ATOM 1601 N N . ASP A 1 205 ? -56.815 1.800 78.028 1.00 34.62 205 ASP A N 1
ATOM 1602 C CA . ASP A 1 205 ? -55.710 0.937 77.562 1.00 34.62 205 ASP A CA 1
ATOM 1603 C C . ASP A 1 205 ? -54.973 1.595 76.373 1.00 34.62 205 ASP A C 1
ATOM 1605 O O . ASP A 1 205 ? -55.104 1.221 75.206 1.00 34.62 205 ASP A O 1
ATOM 1609 N N . GLU A 1 206 ? -54.190 2.634 76.671 1.00 38.06 206 GLU A N 1
ATOM 1610 C CA . GLU A 1 206 ? -53.121 3.095 75.785 1.00 38.06 206 GLU A CA 1
ATOM 1611 C C . GLU A 1 206 ? -51.958 2.110 75.899 1.00 38.06 206 GLU A C 1
ATOM 1613 O O . GLU A 1 206 ? -51.092 2.209 76.769 1.00 38.06 206 GLU A O 1
ATOM 1618 N N . ALA A 1 207 ? -51.934 1.133 74.995 1.00 44.81 207 ALA A N 1
ATOM 1619 C CA . ALA A 1 207 ? -50.723 0.391 74.694 1.00 44.81 207 ALA A CA 1
ATOM 1620 C C . ALA A 1 207 ? -49.721 1.332 73.998 1.00 44.81 207 ALA A C 1
ATOM 1622 O O . ALA A 1 207 ? -49.631 1.389 72.774 1.00 44.81 207 ALA A O 1
ATOM 1623 N N . GLN A 1 208 ? -48.991 2.083 74.823 1.00 48.34 208 GLN A N 1
ATOM 1624 C CA . GLN A 1 208 ? -47.538 2.214 74.753 1.00 48.34 208 GLN A CA 1
ATOM 1625 C C . GLN A 1 208 ? -46.972 2.552 73.358 1.00 48.34 208 GLN A C 1
ATOM 1627 O O . GLN A 1 208 ? -46.252 1.759 72.757 1.00 48.34 208 GLN A O 1
ATOM 1632 N N . PHE A 1 209 ? -47.290 3.744 72.846 1.00 44.62 209 PHE A N 1
ATOM 1633 C CA . PHE A 1 209 ? -46.643 4.317 71.652 1.00 44.62 209 PHE A CA 1
ATOM 1634 C C . PHE A 1 209 ? -46.365 5.828 71.761 1.00 44.62 209 PHE A C 1
ATOM 1636 O O . PHE A 1 209 ? -46.061 6.459 70.750 1.00 44.62 209 PHE A O 1
ATOM 1643 N N . ASP A 1 210 ? -46.462 6.411 72.960 1.00 42.28 210 ASP A N 1
ATOM 1644 C CA . ASP A 1 210 ? -46.375 7.868 73.149 1.00 42.28 210 ASP A CA 1
ATOM 1645 C C . ASP A 1 210 ? -44.968 8.423 73.422 1.00 42.28 210 ASP A C 1
ATOM 1647 O O . ASP A 1 210 ? -44.810 9.638 73.440 1.00 42.28 210 ASP A O 1
ATOM 1651 N N . ASP A 1 211 ? -43.935 7.581 73.496 1.00 47.62 211 ASP A N 1
ATOM 1652 C CA . ASP A 1 211 ? -42.541 8.028 73.673 1.00 47.62 211 ASP A CA 1
ATOM 1653 C C . ASP A 1 211 ? -41.694 7.776 72.412 1.00 47.62 211 ASP A C 1
ATOM 1655 O O . ASP A 1 211 ? -40.633 7.155 72.461 1.00 47.62 211 ASP A O 1
ATOM 1659 N N . ILE A 1 212 ? -42.170 8.216 71.245 1.00 51.81 212 ILE A N 1
ATOM 1660 C CA . ILE A 1 212 ? -41.277 8.433 70.096 1.00 51.81 212 ILE A CA 1
ATOM 1661 C C . ILE A 1 212 ? -41.205 9.939 69.890 1.00 51.81 212 ILE A C 1
ATOM 1663 O O . ILE A 1 212 ? -42.063 10.531 69.227 1.00 51.81 212 ILE A O 1
ATOM 1667 N N . ASP A 1 213 ? -40.193 10.551 70.504 1.00 55.38 213 ASP A N 1
ATOM 1668 C CA . ASP A 1 213 ? -39.869 11.957 70.314 1.00 55.38 213 ASP A CA 1
ATOM 1669 C C . ASP A 1 213 ? -39.734 12.257 68.814 1.00 55.38 213 ASP A C 1
ATOM 1671 O O . ASP A 1 213 ? -39.131 11.506 68.042 1.00 55.38 213 ASP A O 1
ATOM 1675 N N . ALA A 1 214 ? -40.328 13.369 68.376 1.00 54.97 214 ALA A N 1
ATOM 1676 C CA . ALA A 1 214 ? -40.316 13.795 66.974 1.00 54.97 214 ALA A CA 1
ATOM 1677 C C . ALA A 1 214 ? -38.889 13.990 66.420 1.00 54.97 214 ALA A C 1
ATOM 1679 O O . ALA A 1 214 ? -38.690 13.940 65.203 1.00 54.97 214 ALA A O 1
ATOM 1680 N N . ASP A 1 215 ? -37.914 14.147 67.315 1.00 55.56 215 ASP A N 1
ATOM 1681 C CA . ASP A 1 215 ? -36.493 14.289 67.018 1.00 55.56 215 ASP A CA 1
ATOM 1682 C C . ASP A 1 215 ? -35.837 12.957 66.597 1.00 55.56 215 ASP A C 1
ATOM 1684 O O . ASP A 1 215 ? -34.847 12.978 65.872 1.00 55.56 215 ASP A O 1
ATOM 1688 N N . ASP A 1 216 ? -36.429 11.804 66.940 1.00 56.69 216 ASP A N 1
ATOM 1689 C CA . ASP A 1 216 ? -35.938 10.465 66.555 1.00 56.69 216 ASP A CA 1
ATOM 1690 C C . ASP A 1 216 ? -36.445 10.024 65.163 1.00 56.69 216 ASP A C 1
ATOM 1692 O O . ASP A 1 216 ? -35.830 9.204 64.477 1.00 56.69 216 ASP A O 1
ATOM 1696 N N . LEU A 1 217 ? -37.566 10.596 64.701 1.00 55.09 217 LEU A N 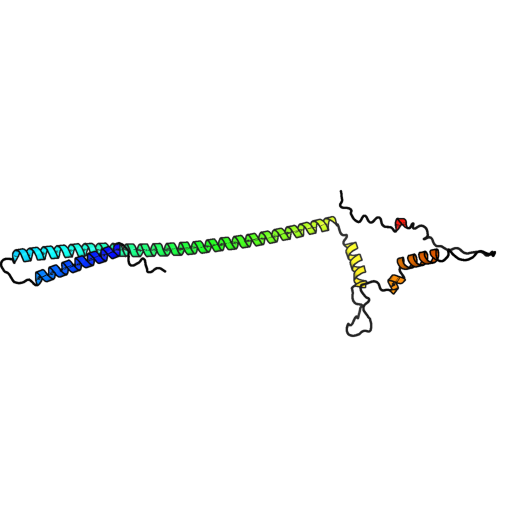1
ATOM 1697 C CA . LEU A 1 217 ? -38.102 10.405 63.341 1.00 55.09 217 LEU A CA 1
ATOM 1698 C C . LEU A 1 217 ? -37.553 11.427 62.335 1.00 55.09 217 LEU A C 1
ATOM 1700 O O . LEU A 1 217 ? -37.584 11.178 61.124 1.00 55.09 217 LEU A O 1
ATOM 1704 N N . LEU A 1 218 ? -37.018 12.552 62.819 1.00 55.00 218 LEU A N 1
ATOM 1705 C CA . LEU A 1 218 ? -36.196 13.485 62.050 1.00 55.00 218 LEU A CA 1
ATOM 1706 C C . LEU A 1 218 ? -34.780 12.919 61.913 1.00 55.00 218 LEU A C 1
ATOM 1708 O O . LEU A 1 218 ? -33.809 13.451 62.440 1.00 55.00 218 LEU A O 1
ATOM 1712 N N . LEU A 1 219 ? -34.699 11.821 61.157 1.00 55.81 219 LEU A N 1
ATOM 1713 C CA . LEU A 1 219 ? -33.494 11.289 60.535 1.00 55.81 219 LEU A CA 1
ATOM 1714 C C . LEU A 1 219 ? -32.468 12.400 60.284 1.00 55.81 219 LEU A C 1
ATOM 1716 O O . LEU A 1 219 ? -32.632 13.234 59.390 1.00 55.81 219 LEU A O 1
ATOM 1720 N N . SER A 1 220 ? -31.392 12.329 61.059 1.00 55.22 220 SER A N 1
ATOM 1721 C CA . SER A 1 220 ? -30.068 12.902 60.845 1.00 55.22 220 SER A CA 1
ATOM 1722 C C . SER A 1 220 ? -29.449 12.388 59.534 1.00 55.22 220 SER A C 1
ATOM 1724 O O . SER A 1 220 ? -28.381 11.782 59.499 1.00 55.22 220 SER A O 1
ATOM 1726 N N . LEU A 1 221 ? -30.154 12.606 58.424 1.00 54.66 221 LEU A N 1
ATOM 1727 C CA . LEU A 1 221 ? -29.662 12.431 57.070 1.00 54.66 221 LEU A CA 1
ATOM 1728 C C . LEU A 1 221 ? -28.687 13.572 56.796 1.00 54.66 221 LEU A C 1
ATOM 1730 O O . LEU A 1 221 ? -29.064 14.631 56.294 1.00 54.66 221 LEU A O 1
ATOM 1734 N N . ASP A 1 222 ? -27.428 13.342 57.151 1.00 54.81 222 ASP A N 1
ATOM 1735 C CA . ASP A 1 222 ? -26.320 14.081 56.571 1.00 54.81 222 ASP A CA 1
ATOM 1736 C C . ASP A 1 222 ? -26.344 13.861 55.051 1.00 54.81 222 ASP A C 1
ATOM 1738 O O . ASP A 1 222 ? -26.027 12.791 54.530 1.00 54.81 222 ASP A O 1
ATOM 1742 N N . LEU A 1 223 ? -26.837 14.876 54.344 1.00 61.50 223 LEU A N 1
ATOM 1743 C CA . LEU A 1 223 ? -27.000 14.879 52.896 1.00 61.50 223 LEU A CA 1
ATOM 1744 C C . LEU A 1 223 ? -25.688 15.190 52.161 1.00 61.50 223 LEU A C 1
ATOM 1746 O O . LEU A 1 223 ? -25.718 15.207 50.935 1.00 61.50 223 LEU A O 1
ATOM 1750 N N . ASN A 1 224 ? -24.566 15.417 52.864 1.00 62.69 224 ASN A N 1
ATOM 1751 C CA . ASN A 1 224 ? -23.253 15.681 52.264 1.00 62.69 224 ASN A CA 1
ATOM 1752 C C . ASN A 1 224 ? -22.084 15.160 53.138 1.00 62.69 224 ASN A C 1
ATOM 1754 O O . ASN A 1 224 ? -21.392 15.964 53.762 1.00 62.69 224 ASN A O 1
ATOM 1758 N N . PRO A 1 225 ? -21.771 13.854 53.114 1.00 64.75 225 PRO A N 1
ATOM 1759 C CA . PRO A 1 225 ? -20.649 13.294 53.877 1.00 64.75 225 PRO A CA 1
ATOM 1760 C C . PRO A 1 225 ? -19.251 13.568 53.271 1.00 64.75 225 PRO A C 1
ATOM 1762 O O . PRO A 1 225 ? -18.249 13.162 53.851 1.00 64.75 225 PRO A O 1
ATOM 1765 N N . ASP A 1 226 ? -19.157 14.239 52.115 1.00 57.50 226 ASP A N 1
ATOM 1766 C CA . ASP A 1 226 ? -17.929 14.320 51.298 1.00 57.50 226 ASP A CA 1
ATOM 1767 C C . ASP A 1 226 ? -17.200 15.688 51.366 1.00 57.50 226 ASP A C 1
ATOM 1769 O O . ASP A 1 226 ? -16.601 16.132 50.384 1.00 57.50 226 ASP A O 1
ATOM 1773 N N . LEU A 1 227 ? -17.243 16.389 52.505 1.00 55.16 227 LEU A N 1
ATOM 1774 C CA . LEU A 1 227 ? -16.510 17.650 52.727 1.00 55.16 227 LEU A CA 1
ATOM 1775 C C . LEU A 1 227 ? -15.585 17.582 53.959 1.00 55.16 227 LEU A C 1
ATOM 1777 O O . LEU A 1 227 ? -15.668 18.426 54.845 1.00 55.16 227 LEU A O 1
ATOM 1781 N N . GLU A 1 228 ? -14.672 16.607 53.974 1.00 50.38 228 GLU A N 1
ATOM 1782 C CA . GLU A 1 228 ? -13.365 16.674 54.663 1.00 50.38 228 GLU A CA 1
ATOM 1783 C C . GLU A 1 228 ? -12.258 16.068 53.787 1.00 50.38 228 GLU A C 1
ATOM 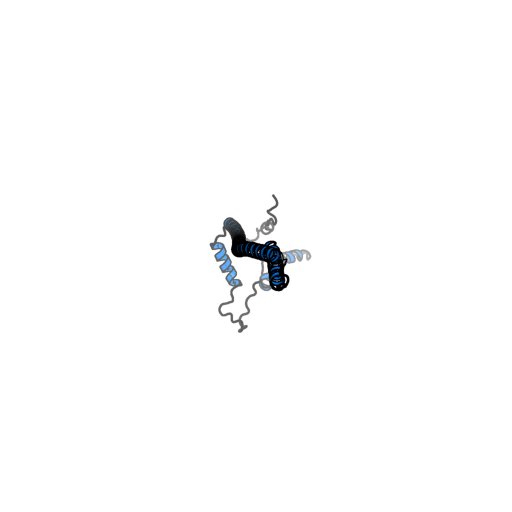1785 O O . GLU A 1 228 ? -12.481 14.987 53.191 1.00 50.38 228 GLU A O 1
#

Organism: NCBI:txid1052879

Radius of gyration: 58.34 Å; chains: 1; bounding box: 114×43×155 Å

Sequence (228 aa):
MDDLDAQNTPLVNLANDLLSEYNNSLRSLLGLLDTEGNRNTAAEASHNRIEASKKIVKLDENLQRLYGEIVQHQRRQEEIRQTQLLSIESGKAKLRFISNMLDAKSQLEQVVADAERKLATARVAKRADPKVAEIIEYAKKLSKFTMAPPNYDPNSGAVPPEPPYPVLVAMRAGVLSRYRAKKGAKEDNTDDEDMEEGDYMAAHDEAQFDDIDADDLLLSLDLNPDLE

Foldseek 3Di:
DPPPPPCDDPLNVVLVVLVVVLVVLVVVLVVLVVPPDDPVCVVVSVVVNVVSVVVNVVSVVVNVVSVVVVVVVVVVVVVVVVVVVVVVVVVVVVVVVVVVVVVVVVVVVVVVVVVVVVVVVVVVCVVVVDDPVVVVVVVVVLCVLPPFPDPDDVVDVPDDRDDSDDDPVNVCVDPVVVVVVVVVVVVVVPDDDDDDDDDDDDDDDDPDDPPPPPVNVPPPPPVDPDDD

Secondary structure (DSSP, 8-state):
--SSSGGG-HHHHHHHHHHHHHHHHHHHHHHHHH----TTSHHHHHHHHHHHHHHHHHHHHHHHHHHHHHHHHHHHHHHHHHHHHHHHHHHHHHHHHHHHHHHHHHHHHHHHHHHHHHHHHHHHHHHH---HHHHHHHHHHHHHHHSPPTT--TT-TTSPPPPSS--HHHHHHSHHHHHHHHHHHHHHTTS----------------S-----HHHHS----S-----